Protein AF-A0AA96ZKF8-F1 (afdb_monomer_lite)

Secondary structure (DSSP, 8-state):
-HHHHHHHHHHTT-HHHHHHHHHHTTTT--IIIIIHHHHHHHHHTT-HHHHHHHHTTSPPP-TTTHHHHHHHHHHHHHHHHS--SSTT-HHHHHHHHHS-EE----SS-IIIIITT-EEEEE--HHHHHHHHHHHHHHHHHHT---SEEEE-SSHHHHHHHHHHHHHHT--EEE--TT-TTEEEEES-GGGS-HHHHHHTSSPPTT-EEEEEEEESSS--SB--SEEEEEEEEEE-TTSPPEEE-TTS-EEEPPP----HHHHHHHHHHS--PPP-TTSSSPP--HHHHHHHHHHHTTTTT-S--B---S--SS------

Radius of gyration: 20.31 Å; chains: 1; bounding box: 46×45×54 Å

pLDDT: mean 94.67, std 4.55, range [65.69, 98.94]

Sequence (320 aa):
MLLELAVALEDGERHAEAVQLLREHDGITGDWPDRYLLVHNALMAGDLPLAREVFARLAAPDDTWQPAADRIRRTLARAAAVPPAGPADLRGWHHVLTGGLLATLSPFGHDAGMTGRWAYLQGGWDDCRLGLERLRLVLEATGRRPAAVALLPDRGSRALGLAAAELLGLPAAPYRPGTPDALVLAYDLNEVDGELLSALHERAPGEVLYEHATCWTDTPAVSADVCGLLVQRIVAPWEPRMAMGEDGEVTRSPADDRPAEELAREVLAASAEPDPGDGATPPDPDAALADFAARAAATWATGSRDRIRSAGPVRSSRFA

Foldseek 3Di:
DLVVVLVVCVLVLVLVVSLVSLVVCVVPDDQPPRLVSNLVSCQLQVNLVRNVVSLVPHDDDDPVCVVSNVLSVLLNVLCVLQNQPDLLRLQSSLCSNQLAGEQFFALECCVVFASRAAQEEADALLLLLLLLVSVVLLCVLLVQDAQAEAAAPDQQQNLSSVLSCVVVVHHYDHDDQQDASYEGEAQELVPGDPVVLVSQQDDHHSYFYEYAEAQLQAGHQFAGLYYSHYYNYYNYNQCWDWDQDPVRDTDIDHGHPDGSPVSSVSSNVHHSDDDNHPVPGDDDDSVVSSVSSNSSSVSGPDDTRHDDNHSGSNTGDHDD

Structure (mmCIF, N/CA/C/O backbone):
data_AF-A0AA96ZKF8-F1
#
_entry.id   AF-A0AA96ZKF8-F1
#
loop_
_atom_site.group_PDB
_atom_site.id
_atom_site.type_symbol
_atom_site.label_atom_id
_atom_site.label_alt_id
_atom_site.label_comp_id
_atom_site.label_asym_id
_atom_site.label_entity_id
_atom_site.label_seq_id
_atom_site.pdbx_PDB_ins_code
_atom_site.Cartn_x
_atom_site.Cartn_y
_atom_site.Cartn_z
_atom_site.occupancy
_atom_site.B_iso_or_equiv
_atom_site.auth_seq_id
_atom_site.auth_comp_id
_atom_site.auth_asym_id
_atom_site.auth_atom_id
_atom_site.pdbx_PDB_model_num
ATOM 1 N N . MET A 1 1 ? -25.672 17.151 11.955 1.00 81.00 1 MET A N 1
ATOM 2 C CA . MET A 1 1 ? -24.762 18.302 12.125 1.00 81.00 1 MET A CA 1
ATOM 3 C C . MET A 1 1 ? -23.432 17.938 12.791 1.00 81.00 1 MET A C 1
ATOM 5 O O . MET A 1 1 ? -22.420 18.179 12.158 1.00 81.00 1 MET A O 1
ATOM 9 N N . LEU A 1 2 ? -23.377 17.334 13.996 1.00 90.38 2 LEU A N 1
ATOM 10 C CA . LEU A 1 2 ? -22.089 16.928 14.613 1.00 90.38 2 LEU A CA 1
ATOM 11 C C . LEU A 1 2 ? -21.338 15.870 13.784 1.00 90.38 2 LEU A C 1
ATOM 13 O O . LEU A 1 2 ? -20.196 16.092 13.402 1.00 90.38 2 LEU A O 1
ATOM 17 N N . LEU A 1 3 ? -21.994 14.746 13.474 1.00 89.00 3 LEU A N 1
ATOM 18 C CA . LEU A 1 3 ? -21.379 13.663 12.694 1.00 89.00 3 LEU A CA 1
ATOM 19 C C . LEU A 1 3 ? -21.040 14.108 11.267 1.00 89.00 3 LEU A C 1
ATOM 21 O O . LEU A 1 3 ? -19.994 13.756 10.748 1.00 89.00 3 LEU A O 1
ATOM 25 N N . GLU A 1 4 ? -21.885 14.943 10.660 1.00 91.69 4 GLU A N 1
ATOM 26 C CA . GLU A 1 4 ? -21.619 15.538 9.341 1.00 91.69 4 GLU A CA 1
ATOM 27 C C . GLU A 1 4 ? -20.362 16.418 9.360 1.00 91.69 4 GLU A C 1
ATOM 29 O O . GLU A 1 4 ? -19.572 16.369 8.424 1.00 91.69 4 GLU A O 1
ATOM 34 N N . LEU A 1 5 ? -20.142 17.190 10.432 1.00 94.00 5 LEU A N 1
ATOM 35 C CA . LEU A 1 5 ? -18.918 17.972 10.596 1.00 94.00 5 LEU A CA 1
ATOM 36 C C . LEU A 1 5 ? -17.696 17.072 10.826 1.00 94.00 5 LEU A C 1
ATOM 38 O O . LEU A 1 5 ? -16.642 17.343 10.259 1.00 94.00 5 LEU A O 1
ATOM 42 N N . ALA A 1 6 ? -17.826 16.005 11.620 1.00 93.50 6 ALA A N 1
ATOM 43 C CA . ALA A 1 6 ? -16.750 15.032 11.810 1.00 93.50 6 ALA A CA 1
ATOM 44 C C . ALA A 1 6 ? -16.349 14.371 10.479 1.00 93.50 6 ALA A C 1
ATOM 46 O O . ALA A 1 6 ? -15.167 14.346 10.151 1.00 93.50 6 ALA A O 1
ATOM 47 N N . VAL A 1 7 ? -17.326 13.955 9.668 1.00 92.38 7 VAL A N 1
ATOM 48 C CA . VAL A 1 7 ? -17.095 13.405 8.322 1.00 92.38 7 VAL A CA 1
ATOM 49 C C . VAL A 1 7 ? -16.464 14.445 7.390 1.00 92.38 7 VAL A C 1
ATOM 51 O O . VAL A 1 7 ? -15.510 14.140 6.688 1.00 92.38 7 VAL A O 1
ATOM 54 N N . ALA A 1 8 ? -16.902 15.707 7.428 1.00 94.56 8 ALA A N 1
ATOM 55 C CA . ALA A 1 8 ? -16.269 16.762 6.631 1.00 94.56 8 ALA A CA 1
ATOM 56 C C . ALA A 1 8 ? -14.802 17.023 7.039 1.00 94.56 8 ALA A C 1
ATOM 58 O O . ALA A 1 8 ? -13.974 17.389 6.203 1.00 94.56 8 ALA A O 1
ATOM 59 N N . LEU A 1 9 ? -14.464 16.848 8.322 1.00 95.19 9 LEU A N 1
ATOM 60 C CA . LEU A 1 9 ? -13.078 16.896 8.794 1.00 95.19 9 LEU A CA 1
ATOM 61 C C . LEU A 1 9 ? -12.286 15.664 8.330 1.00 95.19 9 LEU A C 1
ATOM 63 O O . LEU A 1 9 ? -11.126 15.823 7.951 1.00 95.19 9 LEU A O 1
ATOM 67 N N . GLU A 1 10 ? -12.894 14.474 8.318 1.00 92.94 10 GLU A N 1
ATOM 68 C CA . GLU A 1 10 ? -12.304 13.244 7.764 1.00 92.94 10 GLU A CA 1
ATOM 69 C C . GLU A 1 10 ? -11.959 13.392 6.281 1.00 92.94 10 GLU A C 1
ATOM 71 O O . GLU A 1 10 ? -10.821 13.120 5.905 1.00 92.94 10 GLU A O 1
ATOM 76 N N . ASP A 1 11 ? -12.883 13.910 5.466 1.00 90.81 11 ASP A N 1
ATOM 77 C CA . ASP A 1 11 ? -12.669 14.159 4.032 1.00 90.81 11 ASP A CA 1
ATOM 78 C C . ASP A 1 11 ? -11.507 15.140 3.778 1.00 90.81 11 ASP A C 1
ATOM 80 O O . ASP A 1 11 ? -10.831 15.097 2.748 1.00 90.81 11 ASP A O 1
ATOM 84 N N . GLY A 1 12 ? -11.248 16.034 4.738 1.00 90.69 12 GLY A N 1
ATOM 85 C CA . GLY A 1 12 ? -10.107 16.950 4.738 1.00 90.69 12 GLY A CA 1
ATOM 86 C C . GLY A 1 12 ? -8.830 16.395 5.381 1.00 90.69 12 GLY A C 1
ATOM 87 O O . GLY A 1 12 ? -7.882 17.160 5.555 1.00 90.69 12 GLY A O 1
ATOM 88 N N . GLU A 1 13 ? -8.802 15.122 5.790 1.00 91.81 13 GLU A N 1
ATOM 89 C CA . GLU A 1 13 ? -7.736 14.477 6.579 1.00 91.81 13 GLU A CA 1
ATOM 90 C C . GLU A 1 13 ? -7.394 15.210 7.899 1.00 91.81 13 GLU A C 1
ATOM 92 O O . GLU A 1 13 ? -6.287 15.124 8.451 1.00 91.81 13 GLU A O 1
ATOM 97 N N . ARG A 1 14 ? -8.356 15.948 8.463 1.00 94.50 14 ARG A N 1
ATOM 98 C CA . ARG A 1 14 ? -8.242 16.699 9.728 1.00 94.50 14 ARG A CA 1
ATOM 99 C C . ARG A 1 14 ? -8.637 15.832 10.926 1.00 94.50 14 ARG A C 1
ATOM 101 O O . ARG A 1 14 ? -9.341 16.268 11.833 1.00 94.50 14 ARG A O 1
ATOM 108 N N . HIS A 1 15 ? -8.134 14.598 10.957 1.00 95.62 15 HIS A N 1
ATOM 109 C CA . HIS A 1 15 ? -8.521 13.577 11.936 1.00 95.62 15 HIS A CA 1
ATOM 110 C C . HIS A 1 15 ? -8.293 13.991 13.398 1.00 95.62 15 HIS A C 1
ATOM 112 O O . HIS A 1 15 ? -9.116 13.690 14.255 1.00 95.62 15 HIS A O 1
ATOM 118 N N . ALA A 1 16 ? -7.224 14.736 13.699 1.00 95.69 16 ALA A N 1
ATOM 119 C CA . ALA A 1 16 ? -6.980 15.238 15.056 1.00 95.69 16 ALA A CA 1
ATOM 120 C C . ALA A 1 16 ? -8.073 16.217 15.530 1.00 95.69 16 ALA A C 1
ATOM 122 O O . ALA A 1 16 ? -8.463 16.198 16.695 1.00 95.69 16 ALA A O 1
ATOM 123 N N . GLU A 1 17 ? -8.602 17.037 14.623 1.00 97.12 17 GLU A N 1
ATOM 124 C CA . GLU A 1 17 ? -9.685 17.978 14.923 1.00 97.12 17 GLU A CA 1
ATOM 125 C C . GLU A 1 17 ? -11.026 17.249 15.039 1.00 97.12 17 GLU A C 1
ATOM 127 O O . GLU A 1 17 ? -11.821 17.565 15.920 1.00 97.12 17 GLU A O 1
ATOM 132 N N . ALA A 1 18 ? -11.247 16.211 14.224 1.00 96.56 18 ALA A N 1
ATOM 133 C CA . ALA A 1 18 ? -12.399 15.325 14.373 1.00 96.56 18 ALA A CA 1
ATOM 134 C C . ALA A 1 18 ? -12.383 14.603 15.734 1.00 96.56 18 ALA A C 1
ATOM 136 O O . ALA A 1 18 ? -13.411 14.539 16.407 1.00 96.56 18 ALA A O 1
ATOM 137 N N . VAL A 1 19 ? -11.216 14.127 16.194 1.00 97.06 19 VAL A N 1
ATOM 138 C CA . VAL A 1 19 ? -11.053 13.560 17.545 1.00 97.06 19 VAL A CA 1
ATOM 139 C C . VAL A 1 19 ? -11.432 14.578 18.619 1.00 97.06 19 VAL A C 1
ATOM 141 O O . VAL A 1 19 ? -12.183 14.235 19.531 1.00 97.06 19 VAL A O 1
ATOM 144 N N . GLN A 1 20 ? -10.931 15.815 18.533 1.00 96.88 20 GLN A N 1
ATOM 145 C CA . GLN A 1 20 ? -11.258 16.869 19.501 1.00 96.88 20 GLN A CA 1
ATOM 146 C C . GLN A 1 20 ? -12.767 17.131 19.543 1.00 96.88 20 GLN A C 1
ATOM 148 O O . GLN A 1 20 ? -13.374 17.026 20.609 1.00 96.88 20 GLN A O 1
ATOM 153 N N . LEU A 1 21 ? -13.378 17.346 18.376 1.00 96.38 21 LEU A N 1
ATOM 154 C CA . LEU A 1 21 ? -14.812 17.578 18.222 1.00 96.38 21 LEU A CA 1
ATOM 155 C C . LEU A 1 21 ? -15.657 16.449 18.832 1.00 96.38 21 LEU A C 1
ATOM 157 O O . LEU A 1 21 ? -16.594 16.710 19.586 1.00 96.38 21 LEU A O 1
ATOM 161 N N . LEU A 1 22 ? -15.332 15.191 18.520 1.00 95.31 22 LEU A N 1
ATOM 162 C CA . LEU A 1 22 ? -16.084 14.027 18.996 1.00 95.31 22 LEU A CA 1
ATOM 163 C C . LEU A 1 22 ? -15.916 13.814 20.506 1.00 95.31 22 LEU A C 1
ATOM 165 O O . LEU A 1 22 ? -16.877 13.447 21.178 1.00 95.31 22 LEU A O 1
ATOM 169 N N . ARG A 1 23 ? -14.729 14.088 21.063 1.00 94.88 23 ARG A N 1
ATOM 170 C CA . ARG A 1 23 ? -14.483 13.992 22.512 1.00 94.88 23 ARG A CA 1
ATOM 171 C C . ARG A 1 23 ? -15.222 15.060 23.308 1.00 94.88 23 ARG A C 1
ATOM 173 O O . ARG A 1 23 ? -15.743 14.752 24.375 1.00 94.88 23 ARG A O 1
ATOM 180 N N . GLU A 1 24 ? -15.282 16.289 22.802 1.00 94.62 24 GLU A N 1
ATOM 181 C CA . GLU A 1 24 ? -16.035 17.382 23.437 1.00 94.62 24 GLU A CA 1
ATOM 182 C C . GLU A 1 24 ? -17.528 17.055 23.581 1.00 94.62 24 GLU A C 1
ATOM 184 O O . GLU A 1 24 ? -18.187 17.544 24.497 1.00 94.62 24 GLU A O 1
ATOM 189 N N . HIS A 1 25 ? -18.045 16.183 22.714 1.00 93.19 25 HIS A N 1
ATOM 190 C CA . HIS A 1 25 ? -19.454 15.818 22.647 1.00 93.19 25 HIS A CA 1
ATOM 191 C C . HIS A 1 25 ? -19.730 14.362 23.073 1.00 93.19 25 HIS A C 1
ATOM 193 O O . HIS A 1 25 ? -20.827 13.864 22.828 1.00 93.19 25 HIS A O 1
ATOM 199 N N . ASP A 1 26 ? -18.802 13.683 23.765 1.00 87.44 26 ASP A N 1
ATOM 200 C CA . ASP A 1 26 ? -18.950 12.259 24.147 1.00 87.44 26 ASP A CA 1
ATOM 201 C C . ASP A 1 26 ? -20.174 11.975 25.047 1.00 87.44 26 ASP A C 1
ATOM 203 O O . ASP A 1 26 ? -20.676 10.855 25.119 1.00 87.44 26 ASP A O 1
ATOM 207 N N . GLY A 1 27 ? -20.698 13.002 25.727 1.00 85.81 27 GLY A N 1
ATOM 208 C CA . GLY A 1 27 ? -21.909 12.894 26.547 1.00 85.81 27 GLY A CA 1
ATOM 209 C C . GLY A 1 27 ? -23.215 12.763 25.754 1.00 85.81 27 GLY A C 1
ATOM 210 O O . GLY A 1 27 ? -24.243 12.437 26.346 1.00 85.81 27 GLY A O 1
ATOM 211 N N . ILE A 1 28 ? -23.193 13.035 24.444 1.00 86.50 28 ILE A N 1
ATOM 212 C CA . ILE A 1 28 ? -24.371 12.979 23.563 1.00 86.50 28 ILE A CA 1
ATOM 213 C C . ILE A 1 28 ? -24.196 12.020 22.377 1.00 86.50 28 ILE A C 1
ATOM 215 O O . ILE A 1 28 ? -25.122 11.889 21.578 1.00 86.50 28 ILE A O 1
ATOM 219 N N . THR A 1 29 ? -23.040 11.365 22.249 1.00 87.75 29 THR A N 1
ATOM 220 C CA . THR A 1 29 ? -22.767 10.386 21.192 1.00 87.75 29 THR A CA 1
ATOM 221 C C . THR A 1 29 ? -23.271 8.997 21.575 1.00 87.75 29 THR A C 1
ATOM 223 O O . THR A 1 29 ? -23.142 8.540 22.715 1.00 87.75 29 THR A O 1
ATOM 226 N N . GLY A 1 30 ? -23.869 8.318 20.596 1.00 86.50 30 GLY A N 1
ATOM 227 C CA . GLY A 1 30 ? -24.222 6.907 20.695 1.00 86.50 30 GLY A CA 1
ATOM 228 C C . GLY A 1 30 ? -23.004 5.990 20.565 1.00 86.50 30 GLY A C 1
ATOM 229 O O . GLY A 1 30 ? -21.868 6.427 20.396 1.00 86.50 30 GLY A O 1
ATOM 230 N N . ASP A 1 31 ? -23.242 4.686 20.633 1.00 87.31 31 ASP A N 1
ATOM 231 C CA . ASP A 1 31 ? -22.176 3.696 20.505 1.00 87.31 31 ASP A CA 1
ATOM 232 C C . ASP A 1 31 ? -21.741 3.521 19.037 1.00 87.31 31 ASP A C 1
ATOM 234 O O . ASP A 1 31 ? -20.696 4.019 18.611 1.00 87.31 31 ASP A O 1
ATOM 238 N N . TRP A 1 32 ? -22.609 2.916 18.227 1.00 91.25 32 TRP A N 1
ATOM 239 C CA . TRP A 1 32 ? -22.470 2.812 16.776 1.00 91.25 32 TRP A CA 1
ATOM 240 C C . TRP A 1 32 ? -23.462 3.773 16.101 1.00 91.25 32 TRP A C 1
ATOM 242 O O . TRP A 1 32 ? -24.644 3.730 16.454 1.00 91.25 32 TRP A O 1
ATOM 252 N N . PRO A 1 33 ? -23.054 4.624 15.138 1.00 88.88 33 PRO A N 1
ATOM 253 C CA . PRO A 1 33 ? -21.704 4.820 14.585 1.00 88.88 33 PRO A CA 1
ATOM 254 C C . PRO A 1 33 ? -20.800 5.804 15.347 1.00 88.88 33 PRO A C 1
ATOM 256 O O . PRO A 1 33 ? -19.618 5.910 15.026 1.00 88.88 33 PRO A O 1
ATOM 259 N N . ASP A 1 34 ? -21.329 6.578 16.291 1.00 91.44 34 ASP A N 1
ATOM 260 C CA . ASP A 1 34 ? -20.678 7.821 16.724 1.00 91.44 34 ASP A CA 1
ATOM 261 C C . ASP A 1 34 ? -19.326 7.594 17.418 1.00 91.44 34 ASP A C 1
ATOM 263 O O . ASP A 1 34 ? -18.312 8.176 17.023 1.00 91.44 34 ASP A O 1
ATOM 267 N N . ARG A 1 35 ? -19.265 6.721 18.433 1.00 92.75 35 ARG A N 1
ATOM 268 C CA . ARG A 1 35 ? -17.993 6.398 19.102 1.00 92.75 35 ARG A CA 1
ATOM 269 C C . ARG A 1 35 ? -17.076 5.568 18.218 1.00 92.75 35 ARG A C 1
ATOM 271 O O . ARG A 1 35 ? -15.857 5.661 18.359 1.00 92.75 35 ARG A O 1
ATOM 278 N N . TYR A 1 36 ? -17.626 4.823 17.264 1.00 94.31 36 TYR A N 1
ATOM 279 C CA . TYR A 1 36 ? -16.823 4.204 16.217 1.00 94.31 36 TYR A CA 1
ATOM 280 C C . TYR A 1 36 ? -16.064 5.248 15.373 1.00 94.31 36 TYR A C 1
ATOM 282 O O . TYR A 1 36 ? -14.874 5.053 15.113 1.00 94.31 36 TYR A O 1
ATOM 290 N N . LEU A 1 37 ? -16.683 6.381 15.012 1.00 94.62 37 LEU A N 1
ATOM 291 C CA . LEU A 1 37 ? -15.986 7.469 14.308 1.00 94.62 37 LEU A CA 1
ATOM 292 C C . LEU A 1 37 ? -14.840 8.047 15.144 1.00 94.62 37 LEU A C 1
ATOM 294 O O . LEU A 1 37 ? -13.777 8.355 14.601 1.00 94.62 37 LEU A O 1
ATOM 298 N N . LEU A 1 38 ? -15.002 8.135 16.469 1.00 96.56 38 LEU A N 1
ATOM 299 C CA . LEU A 1 38 ? -13.914 8.553 17.357 1.00 96.56 38 LEU A CA 1
ATOM 300 C C . LEU A 1 38 ? -12.745 7.560 17.306 1.00 96.56 38 LEU A C 1
ATOM 302 O O . LEU A 1 38 ? -11.594 7.979 17.195 1.00 96.56 38 LEU A O 1
ATOM 306 N N . VAL A 1 39 ? -13.024 6.254 17.329 1.00 97.12 39 VAL A N 1
ATOM 307 C CA . VAL A 1 39 ? -11.988 5.219 17.181 1.00 97.12 39 VAL A CA 1
ATOM 308 C C . VAL A 1 39 ? -11.278 5.344 15.833 1.00 97.12 39 VAL A C 1
ATOM 310 O O . VAL A 1 39 ? -10.048 5.315 15.782 1.00 97.12 39 VAL A O 1
ATOM 313 N N . HIS A 1 40 ? -12.035 5.496 14.743 1.00 95.69 40 HIS A N 1
ATOM 314 C CA . HIS A 1 40 ? -11.483 5.632 13.398 1.00 95.69 40 HIS A CA 1
ATOM 315 C C . HIS A 1 40 ? -10.551 6.846 13.287 1.00 95.69 40 HIS A C 1
ATOM 317 O O . HIS A 1 40 ? -9.396 6.699 12.884 1.00 95.69 40 HIS A O 1
ATOM 323 N N . ASN A 1 41 ? -11.009 8.025 13.712 1.00 97.06 41 ASN A N 1
ATOM 324 C CA . ASN A 1 41 ? -10.201 9.241 13.662 1.00 97.06 41 ASN A CA 1
ATOM 325 C C . ASN A 1 41 ? -8.999 9.189 14.603 1.00 97.06 41 ASN A C 1
ATOM 327 O O . ASN A 1 41 ? -7.939 9.690 14.242 1.00 97.06 41 ASN A O 1
ATOM 331 N N . ALA A 1 42 ? -9.114 8.548 15.770 1.00 97.31 42 ALA A N 1
ATOM 332 C CA . ALA A 1 42 ? -7.974 8.341 16.656 1.00 97.31 42 ALA A CA 1
ATOM 333 C C . ALA A 1 42 ? -6.881 7.506 15.969 1.00 97.31 42 ALA A C 1
ATOM 335 O O . ALA A 1 42 ? -5.714 7.888 16.008 1.00 97.31 42 ALA A O 1
ATOM 336 N N . LEU A 1 43 ? -7.244 6.433 15.253 1.00 96.88 43 LEU A N 1
ATOM 337 C CA . LEU A 1 43 ? -6.283 5.658 14.456 1.00 96.88 43 LEU A CA 1
ATOM 338 C C . LEU A 1 43 ? -5.636 6.496 13.350 1.00 96.88 43 LEU A C 1
ATOM 340 O O . LEU A 1 43 ? -4.415 6.474 13.211 1.00 96.88 43 LEU A O 1
ATOM 344 N N . MET A 1 44 ? -6.435 7.246 12.587 1.00 96.19 44 MET A N 1
ATOM 345 C CA . MET A 1 44 ? -5.928 8.072 11.484 1.00 96.19 44 MET A CA 1
ATOM 346 C C . MET A 1 44 ? -5.124 9.289 11.964 1.00 96.19 44 MET A C 1
ATOM 348 O O . MET A 1 44 ? -4.293 9.802 11.224 1.00 96.19 44 MET A O 1
ATOM 352 N N . ALA A 1 45 ? -5.320 9.731 13.208 1.00 96.12 45 ALA A N 1
ATOM 353 C CA . ALA A 1 45 ? -4.505 10.748 13.871 1.00 96.12 45 ALA A CA 1
ATOM 354 C C . ALA A 1 45 ? -3.269 10.170 14.587 1.00 96.12 45 ALA A C 1
ATOM 356 O O . ALA A 1 45 ? -2.439 10.928 15.085 1.00 96.12 45 ALA A O 1
ATOM 357 N N . GLY A 1 46 ? -3.135 8.843 14.642 1.00 96.88 46 GLY A N 1
ATOM 358 C CA . GLY A 1 46 ? -1.997 8.156 15.245 1.00 96.88 46 GLY A CA 1
ATOM 359 C C . GLY A 1 46 ? -2.119 7.893 16.752 1.00 96.88 46 GLY A C 1
ATOM 360 O O . GLY A 1 46 ? -1.172 7.405 17.371 1.00 96.88 46 GLY A O 1
ATOM 361 N N . ASP A 1 47 ? -3.276 8.170 17.355 1.00 97.31 47 ASP A N 1
ATOM 362 C CA . ASP A 1 47 ? -3.562 7.976 18.779 1.00 97.31 47 ASP A CA 1
ATOM 363 C C . ASP A 1 47 ? -4.059 6.543 19.056 1.00 97.31 47 ASP A C 1
ATOM 365 O O . ASP A 1 47 ? -5.241 6.274 19.294 1.00 97.31 47 ASP A O 1
ATOM 369 N N . LEU A 1 48 ? -3.125 5.583 18.994 1.00 97.50 48 LEU A N 1
ATOM 370 C CA . LEU A 1 48 ? -3.393 4.171 19.303 1.00 97.50 48 LEU A CA 1
ATOM 371 C C . LEU A 1 48 ? -3.946 3.947 20.723 1.00 97.50 48 LEU A C 1
ATOM 373 O O . LEU A 1 48 ? -4.841 3.105 20.861 1.00 97.50 48 LEU A O 1
ATOM 377 N N . PRO A 1 49 ? -3.445 4.627 21.780 1.00 97.62 49 PRO A N 1
ATOM 378 C CA . PRO A 1 49 ? -4.012 4.497 23.119 1.00 97.62 49 PRO A CA 1
ATOM 379 C C . PRO A 1 49 ? -5.499 4.855 23.165 1.00 97.62 49 PRO A C 1
ATOM 381 O O . PRO A 1 49 ? -6.292 4.033 23.629 1.00 97.62 49 PRO A O 1
ATOM 384 N N . LEU A 1 50 ? -5.886 6.017 22.627 1.00 97.81 50 LEU A N 1
ATOM 385 C CA . LEU A 1 50 ? -7.282 6.450 22.609 1.00 97.81 50 LEU A CA 1
ATOM 386 C C . LEU A 1 50 ? -8.155 5.511 21.775 1.00 97.81 50 LEU A C 1
ATOM 388 O O . LEU A 1 50 ? -9.220 5.097 22.232 1.00 97.81 50 LEU A O 1
ATOM 392 N N . ALA A 1 51 ? -7.696 5.130 20.579 1.00 97.88 51 ALA A N 1
ATOM 393 C CA . ALA A 1 51 ? -8.431 4.210 19.716 1.00 97.88 51 ALA A CA 1
ATOM 394 C C . ALA A 1 51 ? -8.732 2.883 20.430 1.00 97.88 51 ALA A C 1
ATOM 396 O O . ALA A 1 51 ? -9.863 2.398 20.397 1.00 97.88 51 ALA A O 1
ATOM 397 N N . ARG A 1 52 ? -7.737 2.313 21.122 1.00 98.06 52 ARG A N 1
ATOM 398 C CA . ARG A 1 52 ? -7.896 1.071 21.891 1.00 98.06 52 ARG A CA 1
ATOM 399 C C . ARG A 1 52 ? -8.862 1.242 23.059 1.00 98.06 52 ARG A C 1
ATOM 401 O O . ARG A 1 52 ? -9.702 0.373 23.278 1.00 98.06 52 ARG A O 1
ATOM 408 N N . GLU A 1 53 ? -8.726 2.333 23.806 1.00 97.50 53 GLU A N 1
ATOM 409 C CA . GLU A 1 53 ? -9.556 2.631 24.971 1.00 97.50 53 GLU A CA 1
ATOM 410 C C . GLU A 1 53 ? -11.037 2.755 24.591 1.00 97.50 53 GLU A C 1
ATOM 412 O O . GLU A 1 53 ? -11.893 2.129 25.216 1.00 97.50 53 GLU A O 1
ATOM 417 N N . VAL A 1 54 ? -11.340 3.533 23.548 1.00 96.88 54 VAL A N 1
ATOM 418 C CA . VAL A 1 54 ? -12.716 3.745 23.087 1.00 96.88 54 VAL A CA 1
ATOM 419 C C . VAL A 1 54 ? -13.275 2.464 22.469 1.00 96.88 54 VAL A C 1
ATOM 421 O O . VAL A 1 54 ? -14.387 2.074 22.818 1.00 96.88 54 VAL A O 1
ATOM 424 N N . PHE A 1 55 ? -12.500 1.754 21.639 1.00 97.44 55 PHE A N 1
ATOM 425 C CA . PHE A 1 55 ? -12.951 0.505 21.014 1.00 97.44 55 PHE A CA 1
ATOM 426 C C . PHE A 1 55 ? -13.302 -0.576 22.042 1.00 97.44 55 PHE A C 1
ATOM 428 O O . PHE A 1 55 ? -14.293 -1.279 21.878 1.00 97.44 55 PHE A O 1
ATOM 435 N N . ALA A 1 56 ? -12.533 -0.687 23.130 1.00 96.81 56 ALA A N 1
ATOM 436 C CA . ALA A 1 56 ? -12.797 -1.650 24.199 1.00 96.81 56 ALA A CA 1
ATOM 437 C C . ALA A 1 56 ? -14.091 -1.368 24.987 1.00 96.81 56 ALA A C 1
ATOM 439 O O . ALA A 1 56 ? -14.573 -2.253 25.692 1.00 96.81 56 ALA A O 1
ATOM 440 N N . ARG A 1 57 ? -14.636 -0.148 24.893 1.00 95.38 57 ARG A N 1
ATOM 441 C CA . ARG A 1 57 ? -15.899 0.251 25.532 1.00 95.38 57 ARG A CA 1
ATOM 442 C C . ARG A 1 57 ? -17.112 0.163 24.612 1.00 95.38 57 ARG A C 1
ATOM 444 O O . ARG A 1 57 ? -18.221 0.317 25.122 1.00 95.38 57 ARG A O 1
ATOM 451 N N . LEU A 1 58 ? -16.915 -0.054 23.310 1.00 95.50 58 LEU A N 1
ATOM 452 C CA . LEU A 1 58 ? -18.034 -0.238 22.392 1.00 95.50 58 LEU A CA 1
ATOM 453 C C . LEU A 1 58 ? -18.798 -1.515 22.757 1.00 95.50 58 LEU A C 1
ATOM 455 O O . LEU A 1 58 ? -18.197 -2.535 23.112 1.00 95.50 58 LEU A O 1
ATOM 459 N N . ALA A 1 59 ? -20.122 -1.473 22.659 1.00 95.31 59 ALA A N 1
ATOM 460 C CA . ALA A 1 59 ? -20.942 -2.670 22.718 1.00 95.31 59 ALA A CA 1
ATOM 461 C C . ALA A 1 59 ? -20.655 -3.567 21.504 1.00 95.31 59 ALA A C 1
ATOM 463 O O . ALA A 1 59 ? -20.086 -3.140 20.493 1.00 95.31 59 ALA A O 1
ATOM 464 N N . ALA A 1 60 ? -21.058 -4.836 21.608 1.00 94.62 60 ALA A N 1
ATOM 465 C CA . ALA A 1 60 ? -20.932 -5.772 20.500 1.00 94.62 60 ALA A CA 1
ATOM 466 C C . ALA A 1 60 ? -21.655 -5.215 19.254 1.00 94.62 60 ALA A C 1
ATOM 468 O O . ALA A 1 60 ? -22.813 -4.804 19.379 1.00 94.62 60 ALA A O 1
ATOM 469 N N . PRO A 1 61 ? -20.990 -5.174 18.085 1.00 95.44 61 PRO A N 1
ATOM 470 C CA . PRO A 1 61 ? -21.615 -4.696 16.860 1.00 95.44 61 PRO A CA 1
ATOM 471 C C . PRO A 1 61 ? -22.719 -5.660 16.410 1.00 95.44 61 PRO A C 1
ATOM 473 O O . PRO A 1 61 ? -22.646 -6.865 16.658 1.00 95.44 61 PRO A O 1
ATOM 476 N N . ASP A 1 62 ? -23.725 -5.123 15.727 1.00 94.44 62 ASP A N 1
ATOM 477 C CA . ASP A 1 62 ? -24.651 -5.925 14.928 1.00 94.44 62 ASP A CA 1
ATOM 478 C C . ASP A 1 62 ? -24.033 -6.273 13.560 1.00 94.44 62 ASP A C 1
ATOM 480 O O . ASP A 1 62 ? -22.917 -5.854 13.236 1.00 94.44 62 ASP A O 1
ATOM 484 N N . ASP A 1 63 ? -24.775 -7.004 12.726 1.00 94.69 63 ASP A N 1
ATOM 485 C CA . ASP A 1 63 ? -24.326 -7.406 11.385 1.00 94.69 63 ASP A CA 1
ATOM 486 C C . ASP A 1 63 ? -23.950 -6.210 10.489 1.00 94.69 63 ASP A C 1
ATOM 488 O O . ASP A 1 63 ? -23.099 -6.340 9.607 1.00 94.69 63 ASP A O 1
ATOM 492 N N . THR A 1 64 ? -24.541 -5.031 10.723 1.00 95.00 64 THR A N 1
ATOM 493 C CA . THR A 1 64 ? -24.251 -3.807 9.959 1.00 95.00 64 THR A CA 1
ATOM 494 C C . THR A 1 64 ? -22.856 -3.278 10.287 1.00 95.00 64 THR A C 1
ATOM 496 O O . THR A 1 64 ? -22.117 -2.861 9.392 1.00 95.00 64 THR A O 1
ATOM 499 N N . TRP A 1 65 ? -22.478 -3.299 11.568 1.00 94.31 65 TRP A N 1
ATOM 500 C CA . TRP A 1 65 ? -21.220 -2.730 12.063 1.00 94.31 65 TRP A CA 1
ATOM 501 C C . TRP A 1 65 ? -20.098 -3.751 12.256 1.00 94.31 65 TRP A C 1
ATOM 503 O O . TRP A 1 65 ? -18.940 -3.363 12.446 1.00 94.31 65 TRP A O 1
ATOM 513 N N . GLN A 1 66 ? -20.399 -5.046 12.147 1.00 94.75 66 GLN A N 1
ATOM 514 C CA . GLN A 1 66 ? -19.429 -6.130 12.276 1.00 94.75 66 GLN A CA 1
ATOM 515 C C . GLN A 1 66 ? -18.197 -5.943 11.363 1.00 94.75 66 GLN A C 1
ATOM 517 O O . GLN A 1 66 ? -17.078 -6.002 11.885 1.00 94.75 66 GLN A O 1
ATOM 522 N N . PRO A 1 67 ? -18.325 -5.601 10.059 1.00 92.19 67 PRO A N 1
ATOM 523 C CA . PRO A 1 67 ? -17.153 -5.406 9.198 1.00 92.19 67 PRO A CA 1
ATOM 524 C C . PRO A 1 67 ? -16.259 -4.243 9.654 1.00 92.19 67 PRO A C 1
ATOM 526 O O . PRO A 1 67 ? -15.029 -4.323 9.609 1.00 92.19 67 PRO A O 1
ATOM 529 N N . ALA A 1 68 ? -16.871 -3.157 10.135 1.00 92.75 68 ALA A N 1
ATOM 530 C CA . ALA A 1 68 ? -16.154 -1.992 10.639 1.00 92.75 68 ALA A CA 1
ATOM 531 C C . ALA A 1 68 ? -15.391 -2.322 11.932 1.00 92.75 68 ALA A C 1
ATOM 533 O O . ALA A 1 68 ? -14.221 -1.954 12.067 1.00 92.75 68 ALA A O 1
ATOM 534 N N . ALA A 1 69 ? -16.019 -3.061 12.850 1.00 94.94 69 ALA A N 1
ATOM 535 C CA . ALA A 1 69 ? -15.388 -3.541 14.075 1.00 94.94 69 ALA A CA 1
ATOM 536 C C . ALA A 1 69 ? -14.219 -4.497 13.789 1.00 94.94 69 ALA A C 1
ATOM 538 O O . ALA A 1 69 ? -13.158 -4.389 14.409 1.00 94.94 69 ALA A O 1
ATOM 539 N N . ASP A 1 70 ? -14.385 -5.406 12.827 1.00 93.94 70 ASP A N 1
ATOM 540 C CA . ASP A 1 70 ? -13.349 -6.360 12.429 1.00 93.94 70 ASP A CA 1
ATOM 541 C C . ASP A 1 70 ? -12.129 -5.661 11.829 1.00 93.94 70 ASP A C 1
ATOM 543 O O . ASP A 1 70 ? -10.994 -6.006 12.176 1.00 93.94 70 ASP A O 1
ATOM 547 N N . ARG A 1 71 ? -12.346 -4.623 11.010 1.00 93.25 71 ARG A N 1
ATOM 548 C CA . ARG A 1 71 ? -11.265 -3.782 10.483 1.00 93.25 71 ARG A CA 1
ATOM 549 C C . ARG A 1 71 ? -10.467 -3.121 11.607 1.00 93.25 71 ARG A C 1
ATOM 551 O O . ARG A 1 71 ? -9.244 -3.233 11.625 1.00 93.25 71 ARG A O 1
ATOM 558 N N . ILE A 1 72 ? -11.137 -2.495 12.578 1.00 95.44 72 ILE A N 1
ATOM 559 C CA . ILE A 1 72 ? -10.463 -1.876 13.734 1.00 95.44 72 ILE A CA 1
ATOM 560 C C . ILE A 1 72 ? -9.688 -2.914 14.543 1.00 95.44 72 ILE A C 1
ATOM 562 O O . ILE A 1 72 ? -8.538 -2.671 14.913 1.00 95.44 72 ILE A O 1
ATOM 566 N N . ARG A 1 73 ? -10.281 -4.087 14.791 1.00 95.69 73 ARG A N 1
ATOM 567 C CA . ARG A 1 73 ? -9.625 -5.162 15.540 1.00 95.69 73 ARG A CA 1
ATOM 568 C C . ARG A 1 73 ? -8.342 -5.618 14.847 1.00 95.69 73 ARG A C 1
ATOM 570 O O . ARG A 1 73 ? -7.324 -5.763 15.521 1.00 95.69 73 ARG A O 1
ATOM 577 N N . ARG A 1 74 ? -8.362 -5.784 13.519 1.00 94.88 74 ARG A N 1
ATOM 578 C CA . ARG A 1 74 ? -7.163 -6.105 12.725 1.00 94.88 74 ARG A CA 1
ATOM 579 C C . ARG A 1 74 ? -6.115 -4.994 12.807 1.00 94.88 74 ARG A C 1
ATOM 581 O O . ARG A 1 74 ? -4.957 -5.290 13.089 1.00 94.88 74 ARG A O 1
ATOM 588 N N . THR A 1 75 ? -6.509 -3.732 12.639 1.00 96.00 75 THR A N 1
ATOM 589 C CA . THR A 1 75 ? -5.598 -2.578 12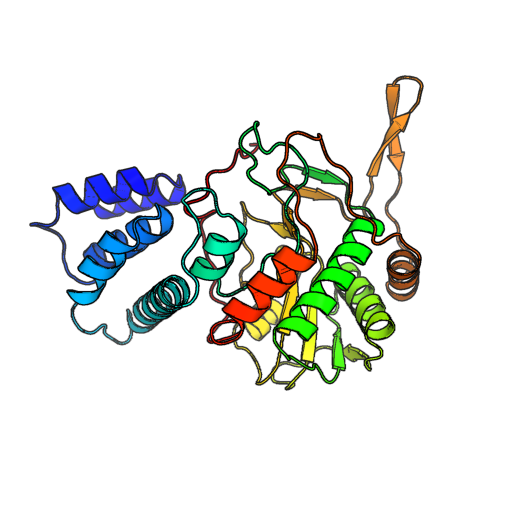.737 1.00 96.00 75 THR A CA 1
ATOM 590 C C . THR A 1 75 ? -4.922 -2.494 14.108 1.00 96.00 75 THR A C 1
ATOM 592 O O . THR A 1 75 ? -3.699 -2.385 14.191 1.00 96.00 75 THR A O 1
ATOM 595 N N . LEU A 1 76 ? -5.688 -2.616 15.197 1.00 97.06 76 LEU A N 1
ATOM 596 C CA . LEU A 1 76 ? -5.148 -2.604 16.560 1.00 97.06 76 LEU A CA 1
ATOM 597 C C . LEU A 1 76 ? -4.257 -3.820 16.848 1.00 97.06 76 LEU A C 1
ATOM 599 O O . LEU A 1 76 ? -3.249 -3.676 17.540 1.00 97.06 76 LEU A O 1
ATOM 603 N N . ALA A 1 77 ? -4.597 -5.000 16.316 1.00 96.31 77 ALA A N 1
ATOM 604 C CA . ALA A 1 77 ? -3.772 -6.200 16.447 1.00 96.31 77 ALA A CA 1
ATOM 605 C C . ALA A 1 77 ? -2.421 -6.040 15.732 1.00 96.31 77 ALA A C 1
ATOM 607 O O . ALA A 1 77 ? -1.384 -6.359 16.312 1.00 96.31 77 ALA A O 1
ATOM 608 N N . ARG A 1 78 ? -2.409 -5.473 14.518 1.00 97.19 78 ARG A N 1
ATOM 609 C CA . ARG A 1 78 ? -1.171 -5.153 13.791 1.00 97.19 78 ARG A CA 1
ATOM 610 C C . ARG A 1 78 ? -0.320 -4.136 14.538 1.00 97.19 78 ARG A C 1
ATOM 612 O O . ARG A 1 78 ? 0.866 -4.375 14.719 1.00 97.19 78 ARG A O 1
ATOM 619 N N . ALA A 1 79 ? -0.928 -3.062 15.043 1.00 97.56 79 ALA A N 1
ATOM 620 C CA . ALA A 1 79 ? -0.226 -2.053 15.836 1.00 97.56 79 ALA A CA 1
ATOM 621 C C . ALA A 1 79 ? 0.354 -2.605 17.148 1.00 97.56 79 ALA A C 1
ATOM 623 O O . ALA A 1 79 ? 1.356 -2.097 17.641 1.00 97.56 79 ALA A O 1
ATOM 624 N N . ALA A 1 80 ? -0.269 -3.629 17.735 1.00 97.06 80 ALA A N 1
ATOM 625 C CA . ALA A 1 80 ? 0.272 -4.308 18.908 1.00 97.06 80 ALA A CA 1
ATOM 626 C C . ALA A 1 80 ? 1.435 -5.252 18.554 1.00 97.06 80 ALA A C 1
ATOM 628 O O . ALA A 1 80 ? 2.393 -5.338 19.317 1.00 97.06 80 ALA A O 1
ATOM 629 N N . ALA A 1 81 ? 1.353 -5.954 17.420 1.00 96.56 81 ALA A N 1
ATOM 630 C CA . ALA A 1 81 ? 2.379 -6.897 16.977 1.00 96.56 81 ALA A CA 1
ATOM 631 C C . ALA A 1 81 ? 3.632 -6.198 16.426 1.00 96.56 81 ALA A C 1
ATOM 633 O O . ALA A 1 81 ? 4.754 -6.591 16.737 1.00 96.56 81 ALA A O 1
ATOM 634 N N . VAL A 1 82 ? 3.434 -5.153 15.622 1.00 97.19 82 VAL A N 1
ATOM 635 C CA . VAL A 1 82 ? 4.490 -4.341 15.013 1.00 97.19 82 VAL A CA 1
ATOM 636 C C . VAL A 1 82 ? 4.130 -2.868 15.223 1.00 97.19 82 VAL A C 1
ATOM 638 O O . VAL A 1 82 ? 3.507 -2.254 14.353 1.00 97.19 82 VAL A O 1
ATOM 641 N N . PRO A 1 83 ? 4.454 -2.297 16.397 1.00 96.50 83 PRO A N 1
ATOM 642 C CA . PRO A 1 83 ? 4.165 -0.897 16.669 1.00 96.50 83 PRO A CA 1
ATOM 643 C C . PRO A 1 83 ? 4.981 0.012 15.738 1.00 96.50 83 PRO A C 1
ATOM 645 O O . PRO A 1 83 ? 6.172 -0.250 15.539 1.00 96.50 83 PRO A O 1
ATOM 648 N N . PRO A 1 84 ? 4.385 1.094 15.200 1.00 96.75 84 PRO A N 1
ATOM 649 C CA . PRO A 1 84 ? 5.140 2.114 14.482 1.00 96.75 84 PRO A CA 1
ATOM 650 C C . PRO A 1 84 ? 6.221 2.718 15.385 1.00 96.75 84 PRO A C 1
ATOM 652 O O . PRO A 1 84 ? 5.974 2.987 16.563 1.00 96.75 84 PRO A O 1
ATOM 655 N N . ALA A 1 85 ? 7.407 2.975 14.834 1.00 94.69 85 ALA A N 1
ATOM 656 C CA . ALA A 1 85 ? 8.531 3.557 15.574 1.00 94.69 85 ALA A CA 1
ATOM 657 C C . ALA A 1 85 ? 8.291 5.025 15.981 1.00 94.69 85 ALA A C 1
ATOM 659 O O . ALA A 1 85 ? 8.992 5.564 16.837 1.00 94.69 85 ALA A O 1
ATOM 660 N N . GLY A 1 86 ? 7.296 5.679 15.377 1.00 92.88 86 GLY A N 1
ATOM 661 C CA . GLY A 1 86 ? 6.897 7.044 15.690 1.00 92.88 86 GLY A CA 1
ATOM 662 C C . GLY A 1 86 ? 5.825 7.576 14.735 1.00 92.88 86 GLY A C 1
ATOM 663 O O . GLY A 1 86 ? 5.380 6.866 13.831 1.00 92.88 86 GLY A O 1
ATOM 664 N N . PRO A 1 87 ? 5.406 8.842 14.895 1.00 90.44 87 PRO A N 1
ATOM 665 C CA . PRO A 1 87 ? 4.376 9.459 14.054 1.00 90.44 87 PRO A CA 1
ATOM 666 C C . PRO A 1 87 ? 4.814 9.683 12.597 1.00 90.44 87 PRO A C 1
ATOM 668 O O . PRO A 1 87 ? 3.961 9.890 11.745 1.00 90.44 87 PRO A O 1
ATOM 671 N N . ALA A 1 88 ? 6.118 9.634 12.305 1.00 91.81 88 ALA A N 1
ATOM 672 C CA . ALA A 1 88 ? 6.671 9.768 10.955 1.00 91.81 88 ALA A CA 1
ATOM 673 C C . ALA A 1 88 ? 7.061 8.420 10.313 1.00 91.81 88 ALA A C 1
ATOM 675 O O . ALA A 1 88 ? 7.595 8.399 9.207 1.00 91.81 88 ALA A O 1
ATOM 676 N N . ASP A 1 89 ? 6.822 7.292 10.995 1.00 95.88 89 ASP A N 1
ATOM 677 C CA . ASP A 1 89 ? 7.157 5.960 10.479 1.00 95.88 89 ASP A CA 1
ATOM 678 C C . ASP A 1 89 ? 6.160 5.526 9.395 1.00 95.88 89 ASP A C 1
ATOM 680 O O . ASP A 1 89 ? 5.162 4.858 9.673 1.00 95.88 89 ASP A O 1
ATOM 684 N N . LEU A 1 90 ? 6.427 5.928 8.150 1.00 97.12 90 LEU A N 1
ATOM 685 C CA . LEU A 1 90 ? 5.565 5.625 7.009 1.00 97.12 90 LEU A CA 1
ATOM 686 C C . LEU A 1 90 ? 5.355 4.121 6.814 1.00 97.12 90 LEU A C 1
ATOM 688 O O . LEU A 1 90 ? 4.221 3.682 6.624 1.00 97.12 90 LEU A O 1
ATOM 692 N N . ARG A 1 91 ? 6.425 3.324 6.886 1.00 97.50 91 ARG A N 1
ATOM 693 C CA . ARG A 1 91 ? 6.353 1.874 6.670 1.00 97.50 91 ARG A CA 1
ATOM 694 C C . ARG A 1 91 ? 5.556 1.187 7.780 1.00 97.50 91 ARG A C 1
ATOM 696 O O . ARG A 1 91 ? 4.696 0.357 7.485 1.00 97.50 91 ARG A O 1
ATOM 703 N N . GLY A 1 92 ? 5.793 1.566 9.037 1.00 97.88 92 GLY A N 1
ATOM 704 C CA . GLY A 1 92 ? 5.040 1.067 10.188 1.00 97.88 92 GLY A CA 1
ATOM 705 C C . GLY A 1 92 ? 3.554 1.401 10.104 1.00 97.88 92 GLY A C 1
ATOM 706 O O . GLY A 1 92 ? 2.710 0.514 10.235 1.00 97.88 92 GLY A O 1
ATOM 707 N N . TRP A 1 93 ? 3.216 2.662 9.827 1.00 97.88 93 TRP A N 1
ATOM 708 C CA . TRP A 1 93 ? 1.821 3.087 9.711 1.00 97.88 93 TRP A CA 1
ATOM 709 C C . TRP A 1 93 ? 1.103 2.489 8.507 1.00 97.88 93 TRP A C 1
ATOM 711 O O . TRP A 1 93 ? -0.062 2.116 8.641 1.00 97.88 93 TRP A O 1
ATOM 721 N N . HIS A 1 94 ? 1.786 2.328 7.372 1.00 97.50 94 HIS A N 1
ATOM 722 C CA . HIS A 1 94 ? 1.233 1.624 6.219 1.00 97.50 94 HIS A CA 1
ATOM 723 C C . HIS A 1 94 ? 0.791 0.205 6.614 1.00 97.50 94 HIS A C 1
ATOM 725 O O . HIS A 1 94 ? -0.386 -0.122 6.473 1.00 97.50 94 HIS A O 1
ATOM 731 N N . HIS A 1 95 ? 1.676 -0.584 7.239 1.00 97.81 95 HIS A N 1
ATOM 732 C CA . HIS A 1 95 ? 1.335 -1.929 7.727 1.00 97.81 95 HIS A CA 1
ATOM 733 C C . HIS A 1 95 ? 0.196 -1.921 8.743 1.00 97.81 95 HIS A C 1
ATOM 735 O O . HIS A 1 95 ? -0.727 -2.728 8.657 1.00 97.81 95 HIS A O 1
ATOM 741 N N . VAL A 1 96 ? 0.210 -0.996 9.704 1.00 97.44 96 VAL A N 1
ATOM 742 C CA . VAL A 1 96 ? -0.867 -0.899 10.696 1.00 97.44 96 VAL A CA 1
ATOM 743 C C . VAL A 1 96 ? -2.220 -0.677 10.023 1.00 97.44 96 VAL A C 1
ATOM 745 O O . VAL A 1 96 ? -3.179 -1.379 10.353 1.00 97.44 96 VAL A O 1
ATOM 748 N N . LEU A 1 97 ? -2.312 0.245 9.066 1.00 95.62 97 LEU A N 1
ATOM 749 C CA . LEU A 1 97 ? -3.581 0.624 8.451 1.00 95.62 97 LEU A CA 1
ATOM 750 C C . LEU A 1 97 ? -4.077 -0.396 7.422 1.00 95.62 97 LEU A C 1
ATOM 752 O O . LEU A 1 97 ? -5.241 -0.788 7.492 1.00 95.62 97 LEU A O 1
ATOM 756 N N . THR A 1 98 ? -3.211 -0.862 6.522 1.00 95.19 98 THR A N 1
ATOM 757 C CA . THR A 1 98 ? -3.604 -1.719 5.389 1.00 95.19 98 THR A CA 1
ATOM 758 C C . THR A 1 98 ? -3.361 -3.204 5.655 1.00 95.19 98 THR A C 1
ATOM 760 O O . THR A 1 98 ? -4.057 -4.058 5.116 1.00 95.19 98 THR A O 1
ATOM 763 N N . GLY A 1 99 ? -2.398 -3.538 6.518 1.00 95.75 99 GLY A N 1
ATOM 764 C CA . GLY A 1 99 ? -1.850 -4.892 6.640 1.00 95.75 99 GLY A CA 1
ATOM 765 C C . GLY A 1 99 ? -0.889 -5.284 5.517 1.00 95.75 99 GLY A C 1
ATOM 766 O O . GLY A 1 99 ? -0.436 -6.430 5.505 1.00 95.75 99 GLY A O 1
ATOM 767 N N . GLY A 1 100 ? -0.595 -4.359 4.600 1.00 97.12 100 GLY A N 1
ATOM 768 C CA . GLY A 1 100 ? 0.377 -4.512 3.526 1.00 97.12 100 GLY A CA 1
ATOM 769 C C . GLY A 1 100 ? 1.772 -4.027 3.919 1.00 97.12 100 GLY A C 1
ATOM 770 O O . GLY A 1 100 ? 1.965 -3.358 4.934 1.00 97.12 100 GLY A O 1
ATOM 771 N N . LEU A 1 101 ? 2.768 -4.370 3.108 1.00 98.62 101 LEU A N 1
ATOM 772 C CA . LEU A 1 101 ? 4.158 -3.957 3.303 1.00 98.62 101 LEU A CA 1
ATOM 773 C C . LEU A 1 101 ? 4.558 -2.923 2.253 1.00 98.62 101 LEU A C 1
ATOM 775 O O . LEU A 1 101 ? 4.406 -3.169 1.061 1.00 98.62 101 LEU A O 1
ATOM 779 N N . LEU A 1 102 ? 5.117 -1.793 2.693 1.00 98.56 102 LEU A N 1
ATOM 780 C CA . LEU A 1 102 ? 5.680 -0.783 1.798 1.00 98.56 102 LEU A CA 1
ATOM 781 C C . LEU A 1 102 ? 7.145 -1.110 1.496 1.00 98.56 102 LEU A C 1
ATOM 783 O O . LEU A 1 102 ? 8.005 -1.015 2.382 1.00 98.56 102 LEU A O 1
ATOM 787 N N . ALA A 1 103 ? 7.413 -1.493 0.251 1.00 98.50 103 ALA A N 1
ATOM 788 C CA . ALA A 1 103 ? 8.721 -1.941 -0.190 1.00 98.50 103 ALA A CA 1
ATOM 789 C C . ALA A 1 103 ? 9.716 -0.779 -0.225 1.00 98.50 103 ALA A C 1
ATOM 791 O O . ALA A 1 103 ? 10.736 -0.865 0.454 1.00 98.50 103 ALA A O 1
ATOM 792 N N . THR A 1 104 ? 9.414 0.318 -0.915 1.00 98.12 104 THR A N 1
ATOM 793 C CA . THR A 1 104 ? 10.376 1.401 -1.169 1.00 98.12 104 THR A CA 1
ATOM 794 C C . THR A 1 104 ? 9.867 2.739 -0.640 1.00 98.12 104 THR A C 1
ATOM 796 O O . THR A 1 104 ? 8.724 3.127 -0.887 1.00 98.12 104 THR A O 1
ATOM 799 N N . LEU A 1 105 ? 10.725 3.454 0.088 1.00 97.50 105 LEU A N 1
ATOM 800 C CA . LEU A 1 105 ? 10.512 4.849 0.470 1.00 97.50 105 LEU A CA 1
ATOM 801 C C . LEU A 1 105 ? 11.156 5.773 -0.566 1.00 97.50 105 LEU A C 1
ATOM 803 O O . LEU A 1 105 ? 12.273 5.518 -1.011 1.00 97.50 105 LEU A O 1
ATOM 807 N N . SER A 1 106 ? 10.469 6.863 -0.914 1.00 96.50 106 SER A N 1
ATOM 808 C CA . SER A 1 106 ? 11.036 7.920 -1.759 1.00 96.50 106 SER A CA 1
ATOM 809 C C . SER A 1 106 ? 12.340 8.424 -1.156 1.00 96.50 106 SER A C 1
ATOM 811 O O . SER A 1 106 ? 12.307 8.807 0.015 1.00 96.50 106 SER A O 1
ATOM 813 N N . PRO A 1 107 ? 13.440 8.494 -1.929 1.00 95.44 107 PRO A N 1
ATOM 814 C CA . PRO A 1 107 ? 14.703 9.072 -1.485 1.00 95.44 107 PRO A CA 1
ATOM 815 C C . PRO A 1 107 ? 14.737 10.604 -1.684 1.00 95.44 107 PRO A C 1
ATOM 817 O O . PRO A 1 107 ? 15.800 11.221 -1.627 1.00 95.44 107 PRO A O 1
ATOM 820 N N . PHE A 1 108 ? 13.574 11.221 -1.931 1.00 93.94 108 PHE A N 1
ATOM 821 C CA . PHE A 1 108 ? 13.418 12.649 -2.194 1.00 93.94 108 PHE A CA 1
ATOM 822 C C . PHE A 1 108 ? 12.374 13.307 -1.290 1.00 93.94 108 PHE A C 1
ATOM 824 O O . PHE A 1 108 ? 11.315 12.739 -0.998 1.00 93.94 108 PHE A O 1
ATOM 831 N N . GLY A 1 109 ? 12.620 14.574 -0.958 1.00 91.62 109 GLY A N 1
ATOM 832 C CA . GLY A 1 109 ? 11.630 15.498 -0.415 1.00 91.62 109 GLY A CA 1
ATOM 833 C C . GLY A 1 109 ? 11.237 15.214 1.031 1.00 91.62 109 GLY A C 1
ATOM 834 O O . GLY A 1 109 ? 10.188 15.693 1.470 1.00 91.62 109 GLY A O 1
ATOM 835 N N . HIS A 1 110 ? 12.040 14.450 1.780 1.00 90.12 110 HIS A N 1
ATOM 836 C CA . HIS A 1 110 ? 11.738 14.122 3.175 1.00 90.12 110 HIS A CA 1
ATOM 837 C C . HIS A 1 110 ? 11.530 15.387 4.020 1.00 90.12 110 HIS A C 1
ATOM 839 O O . HIS A 1 110 ? 10.465 15.554 4.617 1.00 90.12 110 HIS A O 1
ATOM 845 N N . ASP A 1 111 ? 12.481 16.323 3.957 1.00 88.00 111 ASP A N 1
ATOM 846 C CA . ASP A 1 111 ? 12.429 17.610 4.669 1.00 88.00 111 ASP A CA 1
ATOM 847 C C . ASP A 1 111 ? 11.397 18.588 4.081 1.00 88.00 111 ASP A C 1
ATOM 849 O O . ASP A 1 111 ? 10.952 19.515 4.756 1.00 88.00 111 ASP A O 1
ATOM 853 N N . ALA A 1 112 ? 10.958 18.357 2.839 1.00 88.50 112 ALA A N 1
ATOM 854 C CA . ALA A 1 112 ? 9.858 19.083 2.198 1.00 88.50 112 ALA A CA 1
ATOM 855 C C . ALA A 1 112 ? 8.468 18.523 2.575 1.00 88.50 112 ALA A C 1
ATOM 857 O O . ALA A 1 112 ? 7.444 18.925 2.013 1.00 88.50 112 ALA A O 1
ATOM 858 N N . GLY A 1 113 ? 8.420 17.585 3.526 1.00 90.06 113 GLY A N 1
ATOM 859 C CA . GLY A 1 113 ? 7.184 17.006 4.034 1.00 90.06 113 GLY A CA 1
ATOM 860 C C . GLY A 1 113 ? 6.611 15.895 3.161 1.00 90.06 113 GLY A C 1
ATOM 861 O O . GLY A 1 113 ? 5.432 15.599 3.291 1.00 90.06 113 GLY A O 1
ATOM 862 N N . MET A 1 114 ? 7.389 15.268 2.273 1.00 92.94 114 MET A N 1
ATOM 863 C CA . MET A 1 114 ? 6.916 14.090 1.531 1.00 92.94 114 MET A CA 1
ATOM 864 C C . MET A 1 114 ? 6.970 12.807 2.369 1.00 92.94 114 MET A C 1
ATOM 866 O O . MET A 1 114 ? 6.161 11.898 2.167 1.00 92.94 114 MET A O 1
ATOM 870 N N . THR A 1 115 ? 7.902 12.746 3.327 1.00 93.38 115 THR A N 1
ATOM 871 C CA . THR A 1 115 ? 8.040 11.670 4.327 1.00 93.38 115 THR A CA 1
ATOM 872 C C . THR A 1 115 ? 8.056 10.266 3.702 1.00 93.38 115 THR A C 1
ATOM 874 O O . THR A 1 115 ? 7.365 9.362 4.159 1.00 93.38 115 THR A O 1
ATOM 877 N N . GLY A 1 116 ? 8.840 10.081 2.633 1.00 94.81 116 GLY A N 1
ATOM 878 C CA . GLY A 1 116 ? 9.012 8.787 1.958 1.00 94.81 116 GLY A CA 1
ATOM 879 C C . GLY A 1 116 ? 7.975 8.469 0.876 1.00 94.81 116 GLY A C 1
ATOM 880 O O . GLY A 1 116 ? 7.957 7.346 0.378 1.00 94.81 116 GLY A O 1
ATOM 881 N N . ARG A 1 117 ? 7.131 9.431 0.485 1.00 96.38 117 ARG A N 1
ATOM 882 C CA . ARG A 1 117 ? 6.213 9.316 -0.662 1.00 96.38 117 ARG A CA 1
ATOM 883 C C . ARG A 1 117 ? 6.718 10.118 -1.857 1.00 96.38 117 ARG A C 1
ATOM 885 O O . ARG A 1 117 ? 7.400 11.123 -1.686 1.00 96.38 117 ARG A O 1
ATOM 892 N N . TRP A 1 118 ? 6.332 9.722 -3.062 1.00 96.06 118 TRP A N 1
ATOM 893 C CA . TRP A 1 118 ? 6.511 10.540 -4.257 1.00 96.06 118 TRP A CA 1
ATOM 894 C C . TRP A 1 118 ? 5.272 11.406 -4.483 1.00 96.06 118 TRP A C 1
ATOM 896 O O . TRP A 1 118 ? 4.134 10.951 -4.368 1.00 96.06 118 TRP A O 1
ATOM 906 N N . ALA A 1 119 ? 5.484 12.669 -4.834 1.00 93.88 119 ALA A N 1
ATOM 907 C CA . ALA A 1 119 ? 4.407 13.531 -5.309 1.00 93.88 119 ALA A CA 1
ATOM 908 C C . ALA A 1 119 ? 4.138 13.294 -6.796 1.00 93.88 119 ALA A C 1
ATOM 910 O O . ALA A 1 119 ? 3.015 13.042 -7.223 1.00 93.88 119 ALA A O 1
ATOM 911 N N . TYR A 1 120 ? 5.208 13.333 -7.579 1.00 93.81 120 TYR A N 1
ATOM 912 C CA . TYR A 1 120 ? 5.195 13.095 -9.007 1.00 93.81 120 TYR A CA 1
ATOM 913 C C . TYR A 1 120 ? 6.413 12.250 -9.365 1.00 93.81 120 TYR A C 1
ATOM 915 O O . TYR A 1 120 ? 7.514 12.549 -8.904 1.00 93.81 120 TYR A O 1
ATOM 923 N N . LEU A 1 121 ? 6.219 11.217 -10.181 1.00 94.50 121 LEU A N 1
ATOM 924 C CA . LEU A 1 121 ? 7.290 10.340 -10.644 1.00 94.50 121 LEU A CA 1
ATOM 925 C C . LEU A 1 121 ? 7.125 10.061 -12.141 1.00 94.50 121 LEU A C 1
ATOM 927 O O . LEU A 1 121 ? 6.079 9.578 -12.567 1.00 94.50 121 LEU A O 1
ATOM 931 N N . GLN A 1 122 ? 8.156 10.341 -12.945 1.00 93.44 122 GLN A N 1
ATOM 932 C CA . GLN A 1 122 ? 8.273 9.753 -14.285 1.00 93.44 122 GLN A CA 1
ATOM 933 C C . GLN A 1 122 ? 8.991 8.413 -14.139 1.00 93.44 122 GLN A C 1
ATOM 935 O O . GLN A 1 122 ? 10.219 8.381 -14.143 1.00 93.44 122 GLN A O 1
ATOM 940 N N . GLY A 1 123 ? 8.221 7.341 -13.953 1.00 90.81 123 GLY A N 1
ATOM 941 C CA . GLY A 1 123 ? 8.736 6.025 -13.591 1.00 90.81 123 GLY A CA 1
ATOM 942 C C . GLY A 1 123 ? 9.663 5.446 -14.655 1.00 90.81 123 GLY A C 1
ATOM 943 O O . GLY A 1 123 ? 9.389 5.514 -15.856 1.00 90.81 123 GLY A O 1
ATOM 944 N N . GLY A 1 124 ? 10.774 4.873 -14.211 1.00 93.44 124 GLY A N 1
ATOM 945 C CA . GLY A 1 124 ? 11.734 4.164 -15.044 1.00 93.44 124 GLY A CA 1
ATOM 946 C C . GLY A 1 124 ? 11.526 2.651 -15.048 1.00 93.44 124 GLY A C 1
ATOM 947 O O . GLY A 1 124 ? 10.801 2.082 -14.230 1.00 93.44 124 GLY A O 1
ATOM 948 N N . TRP A 1 125 ? 12.215 1.980 -15.971 1.00 97.38 125 TRP A N 1
ATOM 949 C CA . TRP A 1 125 ? 12.353 0.523 -15.919 1.00 97.38 125 TRP A CA 1
ATOM 950 C C . TRP A 1 125 ? 13.107 0.082 -14.654 1.00 97.38 125 TRP A C 1
ATOM 952 O O . TRP A 1 125 ? 12.761 -0.945 -14.070 1.00 97.38 125 TRP A O 1
ATOM 962 N N . ASP A 1 126 ? 14.061 0.900 -14.194 1.00 97.56 126 ASP A N 1
ATOM 963 C CA . ASP A 1 126 ? 14.843 0.666 -12.976 1.00 97.56 126 ASP A CA 1
ATOM 964 C C . ASP A 1 126 ? 13.952 0.622 -11.720 1.00 97.56 126 ASP A C 1
ATOM 966 O O . ASP A 1 126 ? 14.091 -0.278 -10.893 1.00 97.56 126 ASP A O 1
ATOM 970 N N . ASP A 1 127 ? 12.952 1.508 -11.614 1.00 96.50 127 ASP A N 1
ATOM 971 C CA . ASP A 1 127 ? 11.995 1.496 -10.497 1.00 96.50 127 ASP A CA 1
ATOM 972 C C . ASP A 1 127 ? 11.215 0.175 -10.450 1.00 96.50 127 ASP A C 1
ATOM 974 O O . ASP A 1 127 ? 11.059 -0.437 -9.389 1.00 96.50 127 ASP A O 1
ATOM 978 N N . CYS A 1 128 ? 10.762 -0.306 -11.615 1.00 98.38 128 CYS A N 1
ATOM 979 C CA . CYS A 1 128 ? 10.070 -1.589 -11.735 1.00 98.38 128 CYS A CA 1
ATOM 980 C C . CYS A 1 128 ? 10.980 -2.741 -11.294 1.00 98.38 128 CYS A C 1
ATOM 982 O O . CYS A 1 128 ? 10.567 -3.588 -10.498 1.00 98.38 128 CYS A O 1
ATOM 984 N N . ARG A 1 129 ? 12.230 -2.758 -11.771 1.00 98.75 129 ARG A N 1
ATOM 985 C CA . ARG A 1 129 ? 13.226 -3.775 -11.420 1.00 98.75 129 ARG A CA 1
ATOM 986 C C . ARG A 1 129 ? 13.517 -3.789 -9.919 1.00 98.75 129 ARG A C 1
ATOM 988 O O . ARG A 1 129 ? 13.469 -4.863 -9.313 1.00 98.75 129 ARG A O 1
ATOM 995 N N . LEU A 1 130 ? 13.778 -2.624 -9.323 1.00 98.56 130 LEU A N 1
ATOM 996 C CA . LEU A 1 130 ? 13.996 -2.453 -7.886 1.00 98.56 130 LEU A CA 1
ATOM 997 C C . LEU A 1 130 ? 12.777 -2.926 -7.083 1.00 98.56 130 LEU A C 1
ATOM 999 O O . LEU A 1 130 ? 12.919 -3.663 -6.107 1.00 98.56 130 LEU A O 1
ATOM 1003 N N . GLY A 1 131 ? 11.571 -2.556 -7.518 1.00 98.50 131 GLY A N 1
ATOM 1004 C CA . GLY A 1 131 ? 10.320 -2.995 -6.905 1.00 98.50 131 GLY A CA 1
ATOM 1005 C C . GLY A 1 131 ? 10.176 -4.520 -6.872 1.00 98.50 131 GLY A C 1
ATOM 1006 O O . GLY A 1 131 ? 9.793 -5.073 -5.838 1.00 98.50 131 GLY A O 1
ATOM 1007 N N . LEU A 1 132 ? 10.537 -5.209 -7.961 1.00 98.81 132 LEU A N 1
ATOM 1008 C CA . LEU A 1 132 ? 10.511 -6.673 -8.035 1.00 98.81 132 LEU A CA 1
ATOM 1009 C C . LEU A 1 132 ? 11.588 -7.342 -7.164 1.00 98.81 132 LEU A C 1
ATOM 1011 O O . LEU A 1 132 ? 11.309 -8.361 -6.529 1.00 98.81 132 LEU A O 1
ATOM 1015 N N . GLU A 1 133 ? 12.795 -6.776 -7.075 1.00 98.81 133 GLU A N 1
ATOM 1016 C CA . GLU A 1 133 ? 13.824 -7.273 -6.147 1.00 98.81 133 GLU A CA 1
ATOM 1017 C C . GLU A 1 133 ? 13.393 -7.123 -4.688 1.00 98.81 133 GLU A C 1
ATOM 1019 O O . GLU A 1 133 ? 13.522 -8.053 -3.889 1.00 98.81 133 GLU A O 1
ATOM 1024 N N . ARG A 1 134 ? 12.795 -5.984 -4.333 1.00 98.81 134 ARG A N 1
ATOM 1025 C CA . ARG A 1 134 ? 12.295 -5.763 -2.972 1.00 98.81 134 ARG A CA 1
ATOM 1026 C C . ARG A 1 134 ? 11.074 -6.625 -2.656 1.00 98.81 134 ARG A C 1
ATOM 1028 O O . ARG A 1 134 ? 10.943 -7.089 -1.525 1.00 98.81 134 ARG A O 1
ATOM 1035 N N . LEU A 1 135 ? 10.237 -6.942 -3.645 1.00 98.88 135 LEU A N 1
ATOM 1036 C CA . LEU A 1 135 ? 9.204 -7.971 -3.507 1.00 98.88 135 LEU A CA 1
ATOM 1037 C C . LEU A 1 135 ? 9.820 -9.347 -3.208 1.00 98.88 135 LEU A C 1
ATOM 1039 O O . LEU A 1 135 ? 9.359 -10.024 -2.287 1.00 98.88 135 LEU A O 1
ATOM 1043 N N . ARG A 1 136 ? 10.878 -9.755 -3.924 1.00 98.81 136 ARG A N 1
ATOM 1044 C CA . ARG A 1 136 ? 11.599 -11.010 -3.646 1.00 98.81 136 ARG A CA 1
ATOM 1045 C C . ARG A 1 136 ? 12.104 -11.049 -2.200 1.00 98.81 136 ARG A C 1
ATOM 1047 O O . ARG A 1 136 ? 11.859 -12.035 -1.506 1.00 98.81 136 ARG A O 1
ATOM 1054 N N . LEU A 1 137 ? 12.712 -9.962 -1.721 1.00 98.69 137 LEU A N 1
ATOM 1055 C CA . LEU A 1 137 ? 13.162 -9.836 -0.328 1.00 98.69 137 LEU A CA 1
ATOM 1056 C C . LEU A 1 137 ? 12.014 -9.986 0.679 1.00 98.69 137 LEU A C 1
ATOM 1058 O O . LEU A 1 137 ? 12.161 -10.684 1.682 1.00 98.69 137 LEU A O 1
ATOM 1062 N N . VAL A 1 138 ? 10.856 -9.376 0.412 1.00 98.88 138 VAL A N 1
ATOM 1063 C CA . VAL A 1 138 ? 9.664 -9.516 1.263 1.00 98.88 138 VAL A CA 1
ATOM 1064 C C . VAL A 1 138 ? 9.181 -10.967 1.305 1.00 98.88 138 VAL A C 1
ATOM 1066 O O . VAL A 1 138 ? 8.919 -11.492 2.390 1.00 98.88 138 VAL A O 1
ATOM 1069 N N . LEU A 1 139 ? 9.086 -11.643 0.156 1.00 98.75 139 LEU A N 1
ATOM 1070 C CA . LEU A 1 139 ? 8.678 -13.052 0.085 1.00 98.75 139 LEU A CA 1
ATOM 1071 C C . LEU A 1 139 ? 9.661 -13.964 0.840 1.00 98.75 139 LEU A C 1
ATOM 1073 O O . LEU A 1 139 ? 9.251 -14.881 1.557 1.00 98.75 139 LEU A O 1
ATOM 1077 N N . GLU A 1 140 ? 10.962 -13.698 0.728 1.00 98.56 140 GLU A N 1
ATOM 1078 C CA . GLU A 1 140 ? 12.006 -14.423 1.453 1.00 98.56 140 GLU A CA 1
ATOM 1079 C C . GLU A 1 140 ? 11.887 -14.224 2.968 1.00 98.56 140 GLU A C 1
ATOM 1081 O O . GLU A 1 140 ? 11.767 -15.214 3.695 1.00 98.56 140 GLU A O 1
ATOM 1086 N N . ALA A 1 141 ? 11.844 -12.971 3.428 1.00 98.62 141 ALA A N 1
ATOM 1087 C CA . ALA A 1 141 ? 11.804 -12.600 4.844 1.00 98.62 141 ALA A CA 1
ATOM 1088 C C . ALA A 1 141 ? 10.528 -13.062 5.564 1.00 98.62 141 ALA A C 1
ATOM 1090 O O . ALA A 1 141 ? 10.557 -13.380 6.752 1.00 98.62 141 ALA A O 1
ATOM 1091 N N . THR A 1 142 ? 9.407 -13.130 4.846 1.00 98.19 142 THR A N 1
ATOM 1092 C CA . THR A 1 142 ? 8.122 -13.617 5.380 1.00 98.19 142 THR A CA 1
ATOM 1093 C C . THR A 1 142 ? 7.950 -15.130 5.246 1.00 98.19 142 THR A C 1
ATOM 1095 O O . THR A 1 142 ? 6.985 -15.690 5.764 1.00 98.19 142 THR A O 1
ATOM 1098 N N . GLY A 1 143 ? 8.861 -15.814 4.544 1.00 97.38 143 GLY A N 1
ATOM 1099 C CA . GLY A 1 143 ? 8.759 -17.249 4.274 1.00 97.38 143 GLY A CA 1
ATOM 1100 C C . GLY A 1 143 ? 7.669 -17.629 3.264 1.00 97.38 143 GLY A C 1
ATOM 1101 O O . GLY A 1 143 ? 7.383 -18.816 3.101 1.00 97.38 143 GLY A O 1
ATOM 1102 N N . ARG A 1 144 ? 7.060 -16.663 2.564 1.00 97.25 144 ARG A N 1
ATOM 1103 C CA . ARG A 1 144 ? 6.029 -16.927 1.553 1.00 97.25 144 ARG A CA 1
ATOM 1104 C C . ARG A 1 144 ? 6.653 -17.503 0.282 1.00 97.25 144 ARG A C 1
ATOM 1106 O O . ARG A 1 144 ? 7.730 -17.089 -0.145 1.00 97.25 144 ARG A O 1
ATOM 1113 N N . ARG A 1 145 ? 5.987 -18.491 -0.318 1.00 97.12 145 ARG A N 1
ATOM 1114 C CA . ARG A 1 145 ? 6.454 -19.201 -1.517 1.00 97.12 145 ARG A CA 1
ATOM 1115 C C . ARG A 1 145 ? 5.308 -19.332 -2.522 1.00 97.12 145 ARG A C 1
ATOM 1117 O O . ARG A 1 145 ? 4.622 -20.349 -2.502 1.00 97.12 145 ARG A O 1
ATOM 1124 N N . PRO A 1 146 ? 5.063 -18.307 -3.355 1.00 98.19 146 PRO A N 1
ATOM 1125 C CA . PRO A 1 146 ? 4.092 -18.428 -4.431 1.00 98.19 146 PRO A CA 1
ATOM 1126 C C . PRO A 1 146 ? 4.469 -19.571 -5.382 1.00 98.19 146 PRO A C 1
ATOM 1128 O O . PRO A 1 146 ? 5.651 -19.800 -5.640 1.00 98.19 146 PRO A O 1
ATOM 1131 N N . ALA A 1 147 ? 3.471 -20.281 -5.901 1.00 98.25 147 ALA A N 1
ATOM 1132 C CA . ALA A 1 147 ? 3.652 -21.396 -6.828 1.00 98.25 147 ALA A CA 1
ATOM 1133 C C . ALA A 1 147 ? 3.610 -20.959 -8.301 1.00 98.25 147 ALA A C 1
ATOM 1135 O O . ALA A 1 147 ? 4.133 -21.657 -9.168 1.00 98.25 147 ALA A O 1
ATOM 1136 N N . ALA A 1 148 ? 2.974 -19.822 -8.587 1.00 98.50 148 ALA A N 1
ATOM 1137 C CA . ALA A 1 148 ? 2.837 -19.267 -9.926 1.00 98.50 148 ALA A CA 1
ATOM 1138 C C . ALA A 1 148 ? 2.612 -17.754 -9.869 1.00 98.50 148 ALA A C 1
ATOM 1140 O O . ALA A 1 148 ? 2.096 -17.230 -8.878 1.00 98.50 148 ALA A O 1
ATOM 1141 N N . VAL A 1 149 ? 2.934 -17.070 -10.963 1.00 98.88 149 VAL A N 1
ATOM 1142 C CA . VAL A 1 149 ? 2.495 -15.696 -11.203 1.00 98.88 149 VAL A CA 1
ATOM 1143 C C . VAL A 1 149 ? 1.172 -15.709 -11.959 1.00 98.88 149 VAL A C 1
ATOM 1145 O O . VAL A 1 149 ? 1.034 -16.347 -13.005 1.00 98.88 149 VAL A O 1
ATOM 1148 N N . ALA A 1 150 ? 0.195 -14.984 -11.431 1.00 98.50 150 ALA A N 1
ATOM 1149 C CA . ALA A 1 150 ? -1.118 -14.832 -12.021 1.00 98.50 150 ALA A CA 1
ATOM 1150 C C . ALA A 1 150 ? -1.224 -13.468 -12.724 1.00 98.50 150 ALA A C 1
ATOM 1152 O O . ALA A 1 150 ? -1.230 -12.416 -12.089 1.00 98.50 150 ALA A O 1
ATOM 1153 N N . LEU A 1 151 ? -1.272 -13.503 -14.055 1.00 98.56 151 LEU A N 1
ATOM 1154 C CA . LEU A 1 151 ? -1.206 -12.337 -14.930 1.00 98.56 151 LEU A CA 1
ATOM 1155 C C . LEU A 1 151 ? -2.560 -11.628 -15.007 1.00 98.56 151 LEU A C 1
ATOM 1157 O O . LEU A 1 151 ? -3.554 -12.227 -15.438 1.00 98.56 151 LEU A O 1
ATOM 1161 N N . LEU A 1 152 ? -2.572 -10.345 -14.650 1.00 98.12 152 LEU A N 1
ATOM 1162 C CA . LEU A 1 152 ? -3.684 -9.441 -14.934 1.00 98.12 152 LEU A CA 1
ATOM 1163 C C . LEU A 1 152 ? -3.736 -9.108 -16.443 1.00 98.12 152 LEU A C 1
ATOM 1165 O O . LEU A 1 152 ? -2.730 -9.260 -17.145 1.00 98.12 152 LEU A O 1
ATOM 1169 N N . PRO A 1 153 ? -4.914 -8.744 -16.983 1.00 96.19 153 PRO A N 1
ATOM 1170 C CA . PRO A 1 153 ? -5.112 -8.597 -18.423 1.00 96.19 153 PRO A CA 1
ATOM 1171 C C . PRO A 1 153 ? -4.584 -7.278 -19.002 1.00 96.19 153 PRO A C 1
ATOM 1173 O O . PRO A 1 153 ? -4.319 -7.229 -20.204 1.00 96.19 153 PRO A O 1
ATOM 1176 N N . ASP A 1 154 ? -4.444 -6.222 -18.196 1.00 95.94 154 ASP A N 1
ATOM 1177 C CA . ASP A 1 154 ? -3.920 -4.938 -18.658 1.00 95.94 154 ASP A CA 1
ATOM 1178 C C . ASP A 1 154 ? -2.420 -5.032 -18.993 1.00 95.94 154 ASP A C 1
ATOM 1180 O O . ASP A 1 154 ? -1.670 -5.835 -18.432 1.00 95.94 154 ASP A O 1
ATOM 1184 N N . ARG A 1 155 ? -1.974 -4.227 -19.966 1.00 96.69 155 ARG A N 1
ATOM 1185 C CA . ARG A 1 155 ? -0.635 -4.353 -20.567 1.00 96.69 155 ARG A CA 1
ATOM 1186 C C . ARG A 1 155 ? 0.485 -4.130 -19.549 1.00 96.69 155 ARG A C 1
ATOM 1188 O O . ARG A 1 155 ? 1.464 -4.876 -19.571 1.00 96.69 155 ARG A O 1
ATOM 1195 N N . GLY A 1 156 ? 0.342 -3.121 -18.690 1.00 96.81 156 GLY A N 1
ATOM 1196 C CA . GLY A 1 156 ? 1.357 -2.735 -17.711 1.00 96.81 156 GLY A CA 1
ATOM 1197 C C . GLY A 1 156 ? 1.550 -3.795 -16.631 1.00 96.81 156 GLY A C 1
ATOM 1198 O O . GLY A 1 156 ? 2.664 -4.277 -16.414 1.00 96.81 156 GLY A O 1
ATOM 1199 N N . SER A 1 157 ? 0.453 -4.239 -16.020 1.00 98.31 157 SER A N 1
ATOM 1200 C CA . SER A 1 157 ? 0.469 -5.294 -15.005 1.00 98.31 157 SER A CA 1
ATOM 1201 C C . SER A 1 157 ? 0.914 -6.634 -15.583 1.00 98.31 157 SER A C 1
ATOM 1203 O O . SER A 1 157 ? 1.688 -7.357 -14.955 1.00 98.31 157 SER A O 1
ATOM 1205 N N . ARG A 1 158 ? 0.507 -6.956 -16.820 1.00 98.56 158 ARG A N 1
ATOM 1206 C CA . ARG A 1 158 ? 0.985 -8.152 -17.523 1.00 98.56 158 ARG A CA 1
ATOM 1207 C C . ARG A 1 158 ? 2.494 -8.118 -17.756 1.00 98.56 158 ARG A C 1
ATOM 1209 O O . ARG A 1 158 ? 3.146 -9.134 -17.527 1.00 98.56 158 ARG A O 1
ATOM 1216 N N . ALA A 1 159 ? 3.052 -6.989 -18.195 1.00 98.62 159 ALA A N 1
ATOM 1217 C CA . ALA A 1 159 ? 4.494 -6.844 -18.404 1.00 98.62 159 ALA A CA 1
ATOM 1218 C C . ALA A 1 159 ? 5.273 -7.056 -17.099 1.00 98.62 159 ALA A C 1
ATOM 1220 O O . ALA A 1 159 ? 6.214 -7.849 -17.050 1.00 98.62 159 ALA A O 1
ATOM 1221 N N . LEU A 1 160 ? 4.822 -6.410 -16.023 1.00 98.69 160 LEU A N 1
ATOM 1222 C CA . LEU A 1 160 ? 5.407 -6.552 -14.695 1.00 98.69 160 LEU A CA 1
ATOM 1223 C C . LEU A 1 160 ? 5.302 -7.993 -14.169 1.00 98.69 160 LEU A C 1
ATOM 1225 O O . LEU A 1 160 ? 6.263 -8.524 -13.614 1.00 98.69 160 LEU A O 1
ATOM 1229 N N . GLY A 1 161 ? 4.163 -8.654 -14.389 1.00 98.81 161 GLY A N 1
ATOM 1230 C CA . GLY A 1 161 ? 3.962 -10.046 -13.999 1.00 98.81 161 GLY A CA 1
ATOM 1231 C C . GLY A 1 161 ? 4.839 -11.030 -14.773 1.00 98.81 161 GLY A C 1
ATOM 1232 O O . GLY A 1 161 ? 5.402 -11.946 -14.178 1.00 98.81 161 GLY A O 1
ATOM 1233 N N . LEU A 1 162 ? 5.026 -10.825 -16.077 1.00 98.94 162 LEU A N 1
ATOM 1234 C CA . LEU A 1 162 ? 5.950 -11.634 -16.877 1.00 98.94 162 LEU A CA 1
ATOM 1235 C C . LEU A 1 162 ? 7.401 -11.463 -16.406 1.00 98.94 162 LEU A C 1
ATOM 1237 O O . LEU A 1 162 ? 8.099 -12.461 -16.231 1.00 98.94 162 LEU A O 1
ATOM 1241 N N . ALA A 1 163 ? 7.825 -10.228 -16.123 1.00 98.88 163 ALA A N 1
ATOM 1242 C CA . ALA A 1 163 ? 9.149 -9.960 -15.565 1.00 98.88 163 ALA A CA 1
ATOM 1243 C C . ALA A 1 163 ? 9.336 -10.634 -14.194 1.00 98.88 163 ALA A C 1
ATOM 1245 O O . ALA A 1 163 ? 10.360 -11.267 -13.946 1.00 98.88 163 ALA A O 1
ATOM 1246 N N . ALA A 1 164 ? 8.332 -10.570 -13.315 1.00 98.88 164 ALA A N 1
ATOM 1247 C CA . ALA A 1 164 ? 8.382 -11.231 -12.012 1.00 98.88 164 ALA A CA 1
ATOM 1248 C C . ALA A 1 164 ? 8.433 -12.760 -12.117 1.00 98.88 164 ALA A C 1
ATOM 1250 O O . ALA A 1 164 ? 9.151 -13.401 -11.351 1.00 98.88 164 ALA A O 1
ATOM 1251 N N . ALA A 1 165 ? 7.693 -13.349 -13.059 1.00 98.88 165 ALA A N 1
ATOM 1252 C CA . ALA A 1 165 ? 7.700 -14.789 -13.295 1.00 98.88 165 ALA A CA 1
ATOM 1253 C C . ALA A 1 165 ? 9.098 -15.278 -13.693 1.00 98.88 165 ALA A C 1
ATOM 1255 O O . ALA A 1 165 ? 9.597 -16.246 -13.120 1.00 98.88 165 ALA A O 1
ATOM 1256 N N . GLU A 1 166 ? 9.754 -14.571 -14.614 1.00 98.75 166 GLU A N 1
ATOM 1257 C CA . GLU A 1 166 ? 11.120 -14.886 -15.033 1.00 98.75 166 GLU A CA 1
ATOM 1258 C C . GLU A 1 166 ? 12.130 -14.660 -13.901 1.00 98.75 166 GLU A C 1
ATOM 1260 O O . GLU A 1 166 ? 12.923 -15.553 -13.605 1.00 98.75 166 GLU A O 1
ATOM 1265 N N . LEU A 1 167 ? 12.045 -13.522 -13.201 1.00 98.69 167 LEU A N 1
ATOM 1266 C CA . LEU A 1 167 ? 12.938 -13.187 -12.090 1.00 98.69 167 LEU A CA 1
ATOM 1267 C C . LEU A 1 167 ? 12.886 -14.218 -10.953 1.00 98.69 167 LEU A C 1
ATOM 1269 O O . LEU A 1 167 ? 13.916 -14.575 -10.383 1.00 98.69 167 LEU A O 1
ATOM 1273 N N . LEU A 1 168 ? 11.683 -14.674 -10.599 1.00 98.62 168 LEU A N 1
ATOM 1274 C CA . LEU A 1 168 ? 11.456 -15.603 -9.490 1.00 98.62 168 LEU A CA 1
ATOM 1275 C C . LEU A 1 168 ? 11.525 -17.077 -9.920 1.00 98.62 168 LEU A C 1
ATOM 1277 O O . LEU A 1 168 ? 11.420 -17.961 -9.069 1.00 98.62 168 LEU A O 1
ATOM 1281 N N . GLY A 1 169 ? 11.678 -17.359 -11.218 1.00 98.50 169 GLY A N 1
ATOM 1282 C CA . GLY A 1 169 ? 11.659 -18.719 -11.758 1.00 98.50 169 GLY A CA 1
ATOM 1283 C C . GLY A 1 169 ? 10.308 -19.426 -11.590 1.00 98.50 169 GLY A C 1
ATOM 1284 O O . GLY A 1 169 ? 10.269 -20.636 -11.363 1.00 98.50 169 GLY A O 1
ATOM 1285 N N . LEU A 1 170 ? 9.203 -18.680 -11.668 1.00 98.69 170 LEU A N 1
ATOM 1286 C CA . LEU A 1 170 ? 7.839 -19.178 -11.480 1.00 98.69 170 LEU A CA 1
ATOM 1287 C C . LEU A 1 170 ? 7.098 -19.315 -12.819 1.00 98.69 170 LEU A C 1
ATOM 1289 O O . LEU A 1 170 ? 7.287 -18.499 -13.721 1.00 98.69 170 LEU A O 1
ATOM 1293 N N . PRO A 1 171 ? 6.198 -20.303 -12.968 1.00 98.50 171 PRO A N 1
ATOM 1294 C CA . PRO A 1 171 ? 5.309 -20.355 -14.120 1.00 98.50 171 PRO A CA 1
ATOM 1295 C C . PRO A 1 171 ? 4.319 -19.181 -14.092 1.00 98.50 171 PRO A C 1
ATOM 1297 O O . PRO A 1 171 ? 3.833 -18.799 -13.028 1.00 98.50 171 PRO A O 1
ATOM 1300 N N . ALA A 1 172 ? 3.974 -18.651 -15.267 1.00 98.56 172 ALA A N 1
ATOM 1301 C CA . ALA A 1 172 ? 2.965 -17.606 -15.419 1.00 98.56 172 ALA A CA 1
ATOM 1302 C C . ALA A 1 172 ? 1.682 -18.151 -16.063 1.00 98.56 172 ALA A C 1
ATOM 1304 O O . ALA A 1 172 ? 1.734 -18.910 -17.034 1.00 98.56 172 ALA A O 1
ATOM 1305 N N . ALA A 1 173 ? 0.522 -17.743 -15.552 1.00 98.25 173 ALA A N 1
ATOM 1306 C CA . ALA A 1 173 ? -0.788 -18.073 -16.114 1.00 98.25 173 ALA A CA 1
ATOM 1307 C C . ALA A 1 173 ? -1.761 -16.893 -15.950 1.00 98.25 173 ALA A C 1
ATOM 1309 O O . ALA A 1 173 ? -1.555 -16.072 -15.063 1.00 98.25 173 ALA A O 1
ATOM 1310 N N . PRO A 1 174 ? -2.831 -16.779 -16.759 1.00 98.06 174 PRO A N 1
ATOM 1311 C CA . PRO A 1 174 ? -3.857 -15.757 -16.545 1.00 98.06 174 PRO A CA 1
ATOM 1312 C C . PRO A 1 174 ? -4.475 -15.846 -15.146 1.00 98.06 174 PRO A C 1
ATOM 1314 O O . PRO A 1 174 ? -4.722 -16.953 -14.655 1.00 98.06 174 PRO A O 1
ATOM 1317 N N . TYR A 1 175 ? -4.761 -14.696 -14.532 1.00 97.38 175 TYR A N 1
ATOM 1318 C CA . TYR A 1 175 ? -5.393 -14.650 -13.217 1.00 97.38 175 TYR A CA 1
ATOM 1319 C C . TYR A 1 175 ? -6.756 -15.342 -13.206 1.00 97.38 175 TYR A C 1
ATOM 1321 O O . TYR A 1 175 ? -7.581 -15.183 -14.110 1.00 97.38 175 TYR A O 1
ATOM 1329 N N . ARG A 1 176 ? -6.980 -16.128 -12.151 1.00 95.50 176 ARG A N 1
ATOM 1330 C CA . ARG A 1 176 ? -8.246 -16.792 -11.854 1.00 95.50 176 ARG A CA 1
ATOM 1331 C C . ARG A 1 176 ? -8.528 -16.644 -10.358 1.00 95.50 176 ARG A C 1
ATOM 1333 O O . ARG A 1 176 ? -7.718 -17.141 -9.568 1.00 95.50 176 ARG A O 1
ATOM 1340 N N . PRO A 1 177 ? -9.651 -16.017 -9.967 1.00 94.12 177 PRO A N 1
ATOM 1341 C CA . PRO A 1 177 ? -10.021 -15.873 -8.564 1.00 94.12 177 PRO A CA 1
ATOM 1342 C C . PRO A 1 177 ? -10.034 -17.215 -7.829 1.00 94.12 177 PRO A C 1
ATOM 1344 O O . PRO A 1 177 ? -10.466 -18.231 -8.379 1.00 94.12 177 PRO A O 1
ATOM 1347 N N . GLY A 1 178 ? -9.557 -17.221 -6.585 1.00 92.69 178 GLY A N 1
ATOM 1348 C CA . GLY A 1 178 ? -9.505 -18.429 -5.756 1.00 92.69 178 GLY A CA 1
ATOM 1349 C C . GLY A 1 178 ? -8.306 -19.347 -6.020 1.00 92.69 178 GLY A C 1
ATOM 1350 O O . GLY A 1 178 ? -8.225 -20.405 -5.397 1.00 92.69 178 GLY A O 1
ATOM 1351 N N . THR A 1 179 ? -7.375 -18.975 -6.908 1.00 94.81 179 THR A N 1
ATOM 1352 C CA . THR A 1 179 ? -6.149 -19.758 -7.136 1.00 94.81 179 THR A CA 1
ATOM 1353 C C . THR A 1 179 ? -5.218 -19.628 -5.926 1.00 94.81 179 THR A C 1
ATOM 1355 O O . THR A 1 179 ? -4.762 -18.521 -5.638 1.00 94.81 179 THR A O 1
ATOM 1358 N N . PRO A 1 180 ? -4.920 -20.722 -5.202 1.00 96.19 180 PRO A N 1
ATOM 1359 C CA . PRO A 1 180 ? -4.046 -20.656 -4.040 1.00 96.19 180 PRO A CA 1
ATOM 1360 C C . PRO A 1 180 ? -2.595 -20.388 -4.447 1.00 96.19 180 PRO A C 1
ATOM 1362 O O . PRO A 1 180 ? -2.186 -20.704 -5.565 1.00 96.19 180 PRO A O 1
ATOM 1365 N N . ASP A 1 181 ? -1.823 -19.819 -3.520 1.00 97.31 181 ASP A N 1
ATOM 1366 C CA . ASP A 1 181 ? -0.385 -19.552 -3.667 1.00 97.31 181 ASP A CA 1
ATOM 1367 C C . ASP A 1 181 ? -0.016 -18.765 -4.945 1.00 97.31 181 ASP A C 1
ATOM 1369 O O . ASP A 1 181 ? 1.099 -18.873 -5.459 1.00 97.31 181 ASP A O 1
ATOM 1373 N N . ALA A 1 182 ? -0.944 -17.967 -5.477 1.00 98.12 182 ALA A N 1
ATOM 1374 C CA . ALA A 1 182 ? -0.707 -17.126 -6.642 1.00 98.12 182 ALA A CA 1
ATOM 1375 C C . ALA A 1 182 ? -0.046 -15.797 -6.246 1.00 98.12 182 ALA A C 1
ATOM 1377 O O . ALA A 1 182 ? -0.458 -15.142 -5.288 1.00 98.12 182 ALA A O 1
ATOM 1378 N N . LEU A 1 183 ? 0.959 -15.375 -7.012 1.00 98.81 183 LEU A N 1
ATOM 1379 C CA . LEU A 1 183 ? 1.494 -14.018 -6.963 1.00 98.81 183 LEU A CA 1
ATOM 1380 C C . LEU A 1 183 ? 0.833 -13.185 -8.062 1.00 98.81 183 LEU A C 1
ATOM 1382 O O . LEU A 1 183 ? 1.059 -13.425 -9.245 1.00 98.81 183 LEU A O 1
ATOM 1386 N N . VAL A 1 184 ? 0.013 -12.218 -7.673 1.00 98.69 184 VAL A N 1
ATOM 1387 C CA . VAL A 1 184 ? -0.661 -11.281 -8.576 1.00 98.69 184 VAL A CA 1
ATOM 1388 C C . VAL A 1 184 ? 0.115 -9.973 -8.568 1.00 98.69 184 VAL A C 1
ATOM 1390 O O . VAL A 1 184 ? 0.432 -9.462 -7.495 1.00 98.69 184 VAL A O 1
ATOM 1393 N N . LEU A 1 185 ? 0.419 -9.428 -9.744 1.00 98.62 185 LEU A N 1
ATOM 1394 C CA . LEU A 1 185 ? 1.105 -8.145 -9.872 1.00 98.62 185 LEU A CA 1
ATOM 1395 C C . LEU A 1 185 ? 0.232 -7.170 -10.647 1.00 98.62 185 LEU A C 1
ATOM 1397 O O . LEU A 1 185 ? -0.202 -7.490 -11.751 1.00 98.62 185 LEU A O 1
ATOM 1401 N N . ALA A 1 186 ? 0.028 -5.993 -10.069 1.00 98.50 186 ALA A N 1
ATOM 1402 C CA . ALA A 1 186 ? -0.557 -4.828 -10.708 1.00 98.50 186 ALA A CA 1
ATOM 1403 C C . ALA A 1 186 ? 0.497 -3.723 -10.826 1.00 98.50 186 ALA A C 1
ATOM 1405 O O . ALA A 1 186 ? 1.313 -3.548 -9.917 1.00 98.50 186 ALA A O 1
ATOM 1406 N N . TYR A 1 187 ? 0.488 -2.973 -11.927 1.00 98.38 187 TYR A N 1
ATOM 1407 C CA . TYR A 1 187 ? 1.290 -1.751 -12.004 1.00 98.38 187 TYR A CA 1
ATOM 1408 C C . TYR A 1 187 ? 0.654 -0.637 -11.159 1.00 98.38 187 TYR A C 1
ATOM 1410 O O . TYR A 1 187 ? 1.281 -0.154 -10.220 1.00 98.38 187 TYR A O 1
ATOM 1418 N N . ASP A 1 188 ? -0.608 -0.319 -11.443 1.00 96.81 188 ASP A N 1
ATOM 1419 C CA . ASP A 1 188 ? -1.470 0.590 -10.684 1.00 96.81 188 ASP A CA 1
ATOM 1420 C C . ASP A 1 188 ? -2.849 -0.074 -10.573 1.00 96.81 188 ASP A C 1
ATOM 1422 O O . ASP A 1 188 ? -3.473 -0.403 -11.586 1.00 96.81 188 ASP A O 1
ATOM 1426 N N . LEU A 1 189 ? -3.320 -0.332 -9.350 1.00 96.94 189 LEU A N 1
ATOM 1427 C CA . LEU A 1 189 ? -4.614 -0.980 -9.140 1.00 96.94 189 LEU A CA 1
ATOM 1428 C C . LEU A 1 189 ? -5.785 -0.089 -9.563 1.00 96.94 189 LEU A C 1
ATOM 1430 O O . LEU A 1 189 ? -6.851 -0.624 -9.847 1.00 96.94 189 LEU A O 1
ATOM 1434 N N . ASN A 1 190 ? -5.624 1.232 -9.648 1.00 94.88 190 ASN A N 1
ATOM 1435 C CA . ASN A 1 190 ? -6.681 2.123 -10.131 1.00 94.88 190 ASN A CA 1
ATOM 1436 C C . ASN A 1 190 ? -6.936 1.997 -11.642 1.00 94.88 190 ASN A C 1
ATOM 1438 O O . ASN A 1 190 ? -7.993 2.419 -12.113 1.00 94.88 190 ASN A O 1
ATOM 1442 N N . GLU A 1 191 ? -6.013 1.398 -12.399 1.00 93.38 191 GLU A N 1
ATOM 1443 C CA . GLU A 1 191 ? -6.186 1.126 -13.834 1.00 93.38 191 GLU A CA 1
ATOM 1444 C C . GLU A 1 191 ? -6.819 -0.246 -14.117 1.00 93.38 191 GLU A C 1
ATOM 1446 O O . GLU A 1 191 ? -7.196 -0.546 -15.253 1.00 93.38 191 GLU A O 1
ATOM 1451 N N . VAL A 1 192 ? -6.946 -1.094 -13.094 1.00 94.62 192 VAL A N 1
ATOM 1452 C CA . VAL A 1 192 ? -7.510 -2.440 -13.223 1.00 94.62 192 VAL A CA 1
ATOM 1453 C C . VAL A 1 192 ? -9.039 -2.376 -13.260 1.00 94.62 192 VAL A C 1
ATOM 1455 O O . VAL A 1 192 ? -9.673 -1.591 -12.557 1.00 94.62 192 VAL A O 1
ATOM 1458 N N . ASP A 1 193 ? -9.650 -3.242 -14.073 1.00 93.88 193 ASP A N 1
ATOM 1459 C CA . ASP A 1 193 ? -11.107 -3.360 -14.176 1.00 93.88 193 ASP A CA 1
ATOM 1460 C C . ASP A 1 193 ? -11.785 -3.603 -12.810 1.00 93.88 193 ASP A C 1
ATOM 1462 O O . ASP A 1 193 ? -11.302 -4.373 -11.975 1.00 93.88 193 ASP A O 1
ATOM 1466 N N . GLY A 1 194 ? -12.940 -2.967 -12.594 1.00 92.38 194 GLY A N 1
ATOM 1467 C CA . GLY A 1 194 ? -13.641 -2.984 -11.311 1.00 92.38 194 GLY A CA 1
ATOM 1468 C C . GLY A 1 194 ? -14.149 -4.363 -10.875 1.00 92.38 194 GLY A C 1
ATOM 1469 O O . GLY A 1 194 ? -14.126 -4.662 -9.679 1.00 92.38 194 GLY A O 1
ATOM 1470 N N . GLU A 1 195 ? -14.572 -5.226 -11.806 1.00 92.38 195 GLU A N 1
ATOM 1471 C CA . GLU A 1 195 ? -14.988 -6.595 -11.468 1.00 92.38 195 GLU A CA 1
ATOM 1472 C C . GLU A 1 195 ? -13.779 -7.425 -11.024 1.00 92.38 195 GLU A C 1
ATOM 1474 O O . GLU A 1 195 ? -13.850 -8.176 -10.046 1.00 92.38 195 GLU A O 1
ATOM 1479 N N . LEU A 1 196 ? -12.641 -7.234 -11.696 1.00 93.81 196 LEU A N 1
ATOM 1480 C CA . LEU A 1 196 ? -11.385 -7.892 -11.356 1.00 93.81 196 LEU A CA 1
ATOM 1481 C C . LEU A 1 196 ? -10.828 -7.414 -10.005 1.00 93.81 196 LEU A C 1
ATOM 1483 O O . LEU A 1 196 ? -10.433 -8.241 -9.182 1.00 93.81 196 LEU A O 1
ATOM 1487 N N . LEU A 1 197 ? -10.870 -6.107 -9.731 1.00 93.94 197 LEU A N 1
ATOM 1488 C CA . LEU A 1 197 ? -10.531 -5.549 -8.418 1.00 93.94 197 LEU A CA 1
ATOM 1489 C C . LEU A 1 197 ? -11.427 -6.108 -7.314 1.00 93.94 197 LEU A C 1
ATOM 1491 O O . LEU A 1 197 ? -10.931 -6.482 -6.252 1.00 93.94 197 LEU A O 1
ATOM 1495 N N . SER A 1 198 ? -12.735 -6.219 -7.559 1.00 93.81 198 SER A N 1
ATOM 1496 C CA . SER A 1 198 ? -13.654 -6.815 -6.586 1.00 93.81 198 SER A CA 1
ATOM 1497 C C . SER A 1 198 ? -13.304 -8.275 -6.294 1.00 93.81 198 SER A C 1
ATOM 1499 O O . SER A 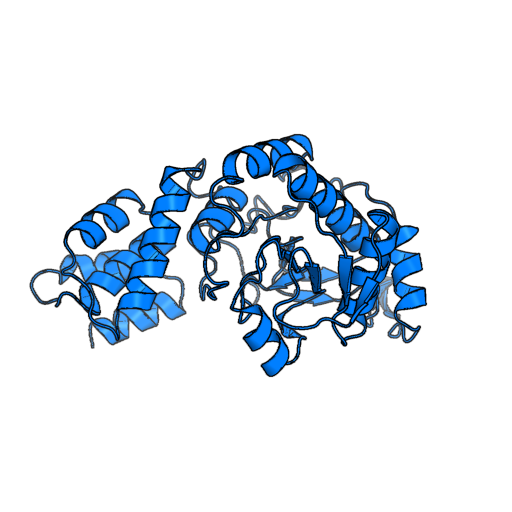1 198 ? -13.423 -8.707 -5.148 1.00 93.81 198 SER A O 1
ATOM 1501 N N . ALA A 1 199 ? -12.858 -9.035 -7.297 1.00 94.62 199 ALA A N 1
ATOM 1502 C CA . ALA A 1 199 ? -12.437 -10.421 -7.114 1.00 94.62 199 ALA A CA 1
ATOM 1503 C C . ALA A 1 199 ? -11.137 -10.552 -6.300 1.00 94.62 199 ALA A C 1
ATOM 1505 O O . ALA A 1 199 ? -10.944 -11.559 -5.624 1.00 94.62 199 ALA A O 1
ATOM 1506 N N . LEU A 1 200 ? -10.281 -9.525 -6.321 1.00 96.19 200 LEU A N 1
ATOM 1507 C CA . LEU A 1 200 ? -9.063 -9.443 -5.514 1.00 96.19 200 LEU A CA 1
ATOM 1508 C C . LEU A 1 200 ? -9.328 -9.033 -4.056 1.00 96.19 200 LEU A C 1
ATOM 1510 O O . LEU A 1 200 ? -8.404 -9.081 -3.248 1.00 96.19 200 LEU A O 1
ATOM 1514 N N . HIS A 1 201 ? -10.541 -8.622 -3.678 1.00 95.69 201 HIS A N 1
ATOM 1515 C CA . HIS A 1 201 ? -10.813 -8.193 -2.302 1.00 95.69 201 HIS A CA 1
ATOM 1516 C C . HIS A 1 201 ? -10.639 -9.333 -1.285 1.00 95.69 201 HIS A C 1
ATOM 1518 O O . HIS A 1 201 ? -10.021 -9.147 -0.230 1.00 95.69 201 HIS A O 1
ATOM 1524 N N . GLU A 1 202 ? -11.151 -10.517 -1.626 1.00 93.12 202 GLU A N 1
ATOM 1525 C CA . GLU A 1 202 ? -11.001 -11.729 -0.827 1.00 93.12 202 GLU A CA 1
ATOM 1526 C C . GLU A 1 202 ? -9.750 -12.495 -1.249 1.00 93.12 202 GLU A C 1
ATOM 1528 O O . GLU A 1 202 ? -9.568 -12.854 -2.412 1.00 93.12 202 GLU A O 1
ATOM 1533 N N . ARG A 1 203 ? -8.872 -12.764 -0.282 1.00 92.62 203 ARG A N 1
ATOM 1534 C CA . ARG A 1 203 ? -7.594 -13.429 -0.538 1.00 92.62 203 ARG A CA 1
ATOM 1535 C C . ARG A 1 203 ? -7.794 -14.943 -0.636 1.00 92.62 203 ARG A C 1
ATOM 1537 O O . ARG A 1 203 ? -8.262 -15.569 0.317 1.00 92.62 203 ARG A O 1
ATOM 1544 N N . ALA A 1 204 ? -7.344 -15.556 -1.730 1.00 94.75 204 ALA A N 1
ATOM 1545 C CA . ALA A 1 204 ? -7.202 -17.012 -1.782 1.00 94.75 204 ALA A CA 1
ATOM 1546 C C . ALA A 1 204 ? -6.070 -17.486 -0.840 1.00 94.75 204 ALA A C 1
ATOM 1548 O O . ALA A 1 204 ? -5.106 -16.750 -0.620 1.00 94.75 204 ALA A O 1
ATOM 1549 N N . PRO A 1 205 ? -6.121 -18.703 -0.267 1.00 95.31 205 PRO A N 1
ATOM 1550 C CA . PRO A 1 205 ? -5.061 -19.182 0.620 1.00 95.31 205 PRO A CA 1
ATOM 1551 C C . PRO A 1 205 ? -3.681 -19.077 -0.037 1.00 95.31 205 PRO A C 1
ATOM 1553 O O . PRO A 1 205 ? -3.473 -19.591 -1.130 1.00 95.31 205 PRO A O 1
ATOM 1556 N N . GLY A 1 206 ? -2.744 -18.387 0.613 1.00 95.62 206 GLY A N 1
ATOM 1557 C CA . GLY A 1 206 ? -1.389 -18.233 0.078 1.00 95.62 206 GLY A CA 1
ATOM 1558 C C . GLY A 1 206 ? -1.198 -17.124 -0.960 1.00 95.62 206 GLY A C 1
ATOM 1559 O O . GLY A 1 206 ? -0.054 -16.753 -1.219 1.00 95.62 206 GLY A O 1
ATOM 1560 N N . GLU A 1 207 ? -2.279 -16.562 -1.507 1.00 97.50 207 GLU A N 1
ATOM 1561 C CA . GLU A 1 207 ? -2.213 -15.517 -2.531 1.00 97.50 207 GLU A CA 1
ATOM 1562 C C . GLU A 1 207 ? -1.527 -14.250 -1.998 1.00 97.50 207 GLU A C 1
ATOM 1564 O O . GLU A 1 207 ? -1.669 -13.883 -0.826 1.00 97.50 207 GLU A O 1
ATOM 1569 N N . VAL A 1 208 ? -0.768 -13.585 -2.865 1.00 98.44 208 VAL A N 1
ATOM 1570 C CA . VAL A 1 208 ? -0.131 -12.294 -2.597 1.00 98.44 208 VAL A CA 1
ATOM 1571 C C . VAL A 1 208 ? -0.444 -11.350 -3.745 1.00 98.44 208 VAL A C 1
ATOM 1573 O O . VAL A 1 208 ? -0.197 -11.683 -4.901 1.00 98.44 208 VAL A O 1
ATOM 1576 N N . LEU A 1 209 ? -0.952 -10.166 -3.415 1.00 98.69 209 LEU A N 1
ATOM 1577 C CA . LEU A 1 209 ? -1.143 -9.061 -4.344 1.00 98.69 209 LEU A CA 1
ATOM 1578 C C . LEU A 1 209 ? -0.024 -8.035 -4.165 1.00 98.69 209 LEU A C 1
ATOM 1580 O O . LEU A 1 209 ? 0.115 -7.450 -3.091 1.00 98.69 209 LEU A O 1
ATOM 1584 N N . TYR A 1 210 ? 0.748 -7.811 -5.220 1.00 98.88 210 TYR A N 1
ATOM 1585 C CA . TYR A 1 210 ? 1.702 -6.718 -5.330 1.00 98.88 210 TYR A CA 1
ATOM 1586 C C . TYR A 1 210 ? 1.119 -5.616 -6.212 1.00 98.88 210 TYR A C 1
ATOM 1588 O O . TYR A 1 210 ? 0.643 -5.895 -7.310 1.00 98.88 210 TYR A O 1
ATOM 1596 N N . GLU A 1 211 ? 1.198 -4.374 -5.755 1.00 98.75 211 GLU A N 1
ATOM 1597 C CA . GLU A 1 211 ? 0.975 -3.189 -6.580 1.00 98.75 211 GLU A CA 1
ATOM 1598 C C . GLU A 1 211 ? 2.286 -2.420 -6.670 1.00 98.75 211 GLU A C 1
ATOM 1600 O O . GLU A 1 211 ? 2.903 -2.143 -5.643 1.00 98.75 211 GLU A O 1
ATOM 1605 N N . HIS A 1 212 ? 2.732 -2.083 -7.878 1.00 98.75 212 HIS A N 1
ATOM 1606 C CA . HIS A 1 212 ? 3.978 -1.347 -8.042 1.00 98.75 212 HIS A CA 1
ATOM 1607 C C . HIS A 1 212 ? 3.847 0.087 -7.534 1.00 98.75 212 HIS A C 1
ATOM 1609 O O . HIS A 1 212 ? 4.618 0.488 -6.665 1.00 98.75 212 HIS A O 1
ATOM 1615 N N . ALA A 1 213 ? 2.864 0.831 -8.038 1.00 97.94 213 ALA A N 1
ATOM 1616 C CA . ALA A 1 213 ? 2.705 2.256 -7.808 1.00 97.94 213 ALA A CA 1
ATOM 1617 C C . ALA A 1 213 ? 1.342 2.573 -7.186 1.00 97.94 213 ALA A C 1
ATOM 1619 O O . ALA A 1 213 ? 0.385 2.899 -7.877 1.00 97.94 213 ALA A O 1
ATOM 1620 N N . THR A 1 214 ? 1.265 2.515 -5.858 1.00 97.62 214 THR A N 1
ATOM 1621 C CA . THR A 1 214 ? 0.021 2.795 -5.138 1.00 97.62 214 THR A CA 1
ATOM 1622 C C . THR A 1 214 ? -0.217 4.296 -5.035 1.00 97.62 214 THR A C 1
ATOM 1624 O O . THR A 1 214 ? 0.586 5.024 -4.434 1.00 97.62 214 THR A O 1
ATOM 1627 N N . CYS A 1 215 ? -1.361 4.757 -5.545 1.00 95.62 215 CYS A N 1
ATOM 1628 C CA . CYS A 1 215 ? -1.783 6.138 -5.356 1.00 95.62 215 CYS A CA 1
ATOM 1629 C C . CYS A 1 215 ? -2.179 6.397 -3.892 1.00 95.62 215 CYS A C 1
ATOM 1631 O O . CYS A 1 215 ? -3.153 5.834 -3.396 1.00 95.62 215 CYS A O 1
ATOM 1633 N N . TRP A 1 216 ? -1.447 7.246 -3.164 1.00 94.06 216 TRP A N 1
ATOM 1634 C CA . TRP A 1 216 ? -1.740 7.487 -1.738 1.00 94.06 216 TRP A CA 1
ATOM 1635 C C . TRP A 1 216 ? -2.815 8.555 -1.497 1.00 94.06 216 TRP A C 1
ATOM 1637 O O . TRP A 1 216 ? -3.379 8.604 -0.405 1.00 94.06 216 TRP A O 1
ATOM 1647 N N . THR A 1 217 ? -3.110 9.393 -2.495 1.00 91.88 217 THR A N 1
ATOM 1648 C CA . THR A 1 217 ? -4.179 10.409 -2.436 1.00 91.88 217 THR A CA 1
ATOM 1649 C C . THR A 1 217 ? -5.511 9.923 -3.001 1.00 91.88 217 THR A C 1
ATOM 1651 O O . THR A 1 217 ? -6.552 10.458 -2.634 1.00 91.88 217 THR A O 1
ATOM 1654 N N . ASP A 1 218 ? -5.487 8.919 -3.878 1.00 91.25 218 ASP A N 1
ATOM 1655 C CA . ASP A 1 218 ? -6.670 8.201 -4.357 1.00 91.25 218 ASP A CA 1
ATOM 1656 C C . ASP A 1 218 ? -6.413 6.699 -4.244 1.00 91.25 218 ASP A C 1
ATOM 1658 O O . ASP A 1 218 ? -6.020 6.023 -5.193 1.00 91.25 218 ASP A O 1
ATOM 1662 N N . THR A 1 219 ? -6.549 6.195 -3.018 1.00 92.38 219 THR A N 1
ATOM 1663 C CA . THR A 1 219 ? -6.195 4.810 -2.700 1.00 92.38 219 THR A CA 1
ATOM 1664 C C . THR A 1 219 ? -7.048 3.810 -3.477 1.00 92.38 219 THR A C 1
ATOM 1666 O O . THR A 1 219 ? -8.260 4.021 -3.593 1.00 92.38 219 THR A O 1
ATOM 1669 N N . PRO A 1 220 ? -6.473 2.688 -3.939 1.00 93.12 220 PRO A N 1
ATOM 1670 C CA . PRO A 1 220 ? -7.216 1.699 -4.708 1.00 93.12 220 PRO A CA 1
ATOM 1671 C C . PRO A 1 220 ? -8.345 1.039 -3.914 1.00 93.12 220 PRO A C 1
ATOM 1673 O O . PRO A 1 220 ? -8.367 1.019 -2.679 1.00 93.12 220 PRO A O 1
ATOM 1676 N N . ALA A 1 221 ? -9.312 0.471 -4.642 1.00 93.94 221 ALA A N 1
ATOM 1677 C CA . ALA A 1 221 ? -10.472 -0.223 -4.073 1.00 93.94 221 ALA A CA 1
ATOM 1678 C C . ALA A 1 221 ? -10.100 -1.428 -3.190 1.00 93.94 221 ALA A C 1
ATOM 1680 O O . ALA A 1 221 ? -10.876 -1.806 -2.310 1.00 93.94 221 ALA A O 1
ATOM 1681 N N . VAL A 1 222 ? -8.909 -1.990 -3.399 1.00 95.50 222 VAL A N 1
ATOM 1682 C CA . VAL A 1 222 ? -8.317 -3.057 -2.592 1.00 95.50 222 VAL A CA 1
ATOM 1683 C C . VAL A 1 222 ? -6.904 -2.655 -2.188 1.00 95.50 222 VAL A C 1
ATOM 1685 O O . VAL A 1 222 ? -6.166 -2.100 -2.994 1.00 95.50 222 VAL A O 1
ATOM 1688 N N . SER A 1 223 ? -6.512 -2.915 -0.942 1.00 96.00 223 SER A N 1
ATOM 1689 C CA . SER A 1 223 ? -5.123 -2.696 -0.513 1.00 96.00 223 SER A CA 1
ATOM 1690 C C . SER A 1 223 ? -4.234 -3.868 -0.918 1.00 96.00 223 SER A C 1
ATOM 1692 O O . SER A 1 223 ? -4.533 -5.012 -0.572 1.00 96.00 223 SER A O 1
ATOM 1694 N N . ALA A 1 224 ? -3.134 -3.592 -1.619 1.00 97.88 224 ALA A N 1
ATOM 1695 C CA . ALA A 1 224 ? -2.143 -4.608 -1.944 1.00 97.88 224 ALA A CA 1
ATOM 1696 C C . ALA A 1 224 ? -1.477 -5.183 -0.681 1.00 97.88 224 ALA A C 1
ATOM 1698 O O . ALA A 1 224 ? -1.299 -4.502 0.331 1.00 97.88 224 ALA A O 1
ATOM 1699 N N . ASP A 1 225 ? -1.076 -6.453 -0.756 1.00 98.62 225 ASP A N 1
ATOM 1700 C CA . ASP A 1 225 ? -0.299 -7.110 0.298 1.00 98.62 225 ASP A CA 1
ATOM 1701 C C . ASP A 1 225 ? 1.132 -6.555 0.339 1.00 98.62 225 ASP A C 1
ATOM 1703 O O . ASP A 1 225 ? 1.755 -6.496 1.399 1.00 98.62 225 ASP A O 1
ATOM 1707 N N . VAL A 1 226 ? 1.651 -6.120 -0.809 1.00 98.81 226 VAL A N 1
ATOM 1708 C CA . VAL A 1 226 ? 2.918 -5.399 -0.928 1.00 98.81 226 VAL A CA 1
ATOM 1709 C C . VAL A 1 226 ? 2.717 -4.220 -1.875 1.00 98.81 226 VAL A C 1
ATOM 1711 O O . VAL A 1 226 ? 2.321 -4.412 -3.020 1.00 98.81 226 VAL A O 1
ATOM 1714 N N . CYS A 1 227 ? 3.007 -3.013 -1.403 1.00 98.69 227 CYS A N 1
ATOM 1715 C CA . CYS A 1 227 ? 3.048 -1.809 -2.228 1.00 98.69 227 CYS A CA 1
ATOM 1716 C C . CYS A 1 227 ? 4.514 -1.519 -2.566 1.00 98.69 227 CYS A C 1
ATOM 1718 O O . CYS A 1 227 ? 5.338 -1.390 -1.657 1.00 98.69 227 CYS A O 1
ATOM 1720 N N . GLY A 1 228 ? 4.857 -1.436 -3.849 1.00 98.50 228 GLY A N 1
ATOM 1721 C CA . GLY A 1 228 ? 6.202 -1.122 -4.322 1.00 98.50 228 GLY A CA 1
ATOM 1722 C C . GLY A 1 228 ? 6.634 0.261 -3.853 1.00 98.50 228 GLY A C 1
ATOM 1723 O O . GLY A 1 228 ? 7.630 0.401 -3.147 1.00 98.50 228 GLY A O 1
ATOM 1724 N N . LEU A 1 229 ? 5.829 1.264 -4.185 1.00 98.00 229 LEU A N 1
ATOM 1725 C CA . LEU A 1 229 ? 6.005 2.649 -3.783 1.00 98.00 229 LEU A CA 1
ATOM 1726 C C . LEU A 1 229 ? 4.660 3.340 -3.540 1.00 98.00 229 LEU A C 1
ATOM 1728 O O . LEU A 1 229 ? 3.622 2.896 -4.027 1.00 98.00 229 LEU A O 1
ATOM 1732 N N . LEU A 1 230 ? 4.688 4.448 -2.794 1.00 97.69 230 LEU A N 1
ATOM 1733 C CA . LEU A 1 230 ? 3.543 5.348 -2.641 1.00 97.69 230 LEU A CA 1
ATOM 1734 C C . LEU A 1 230 ? 3.770 6.615 -3.458 1.00 97.69 230 LEU A C 1
ATOM 1736 O O . LEU A 1 230 ? 4.675 7.393 -3.155 1.00 97.69 230 LEU A O 1
ATOM 1740 N N . VAL A 1 231 ? 2.910 6.866 -4.435 1.00 96.75 231 VAL A N 1
ATOM 1741 C CA . VAL A 1 231 ? 2.998 8.026 -5.331 1.00 96.75 231 VAL A CA 1
ATOM 1742 C C . VAL A 1 231 ? 1.668 8.771 -5.386 1.00 96.75 231 VAL A C 1
ATOM 1744 O O . VAL A 1 231 ? 0.633 8.183 -5.117 1.00 96.75 231 VAL A O 1
ATOM 1747 N N . GLN A 1 232 ? 1.660 10.074 -5.654 1.00 95.12 232 GLN A N 1
ATOM 1748 C CA . GLN A 1 232 ? 0.410 10.796 -5.925 1.00 95.12 232 GLN A CA 1
ATOM 1749 C C . GLN A 1 232 ? 0.089 10.790 -7.425 1.00 95.12 232 GLN A C 1
ATOM 1751 O O . GLN A 1 232 ? -1.054 10.577 -7.817 1.00 95.12 232 GLN A O 1
ATOM 1756 N N . ARG A 1 233 ? 1.094 11.014 -8.275 1.00 95.00 233 ARG A N 1
ATOM 1757 C CA . ARG A 1 233 ? 0.978 10.885 -9.727 1.00 95.00 233 ARG A CA 1
ATOM 1758 C C . ARG A 1 233 ? 2.192 10.184 -10.315 1.00 95.00 233 ARG A C 1
ATOM 1760 O O . ARG A 1 233 ? 3.316 10.648 -10.131 1.00 95.00 233 ARG A O 1
ATOM 1767 N N . ILE A 1 234 ? 1.960 9.114 -11.063 1.00 95.25 234 ILE A N 1
ATOM 1768 C CA . ILE A 1 234 ? 3.000 8.425 -11.823 1.00 95.25 234 ILE A CA 1
ATOM 1769 C C . ILE A 1 234 ? 2.764 8.590 -13.324 1.00 95.25 234 ILE A C 1
ATOM 1771 O O . ILE A 1 234 ? 1.627 8.716 -13.767 1.00 95.25 234 ILE A O 1
ATOM 1775 N N . VAL A 1 235 ? 3.854 8.656 -14.083 1.00 95.75 235 VAL A N 1
ATOM 1776 C CA . VAL A 1 235 ? 3.870 8.455 -15.535 1.00 95.75 235 VAL A CA 1
ATOM 1777 C C . VAL A 1 235 ? 4.665 7.185 -15.783 1.00 95.75 235 VAL A C 1
ATOM 1779 O O . VAL A 1 235 ? 5.857 7.149 -15.466 1.00 95.75 235 VAL A O 1
ATOM 1782 N N . ALA A 1 236 ? 4.018 6.142 -16.291 1.00 96.25 236 ALA A N 1
ATOM 1783 C CA . ALA A 1 236 ? 4.612 4.814 -16.367 1.00 96.25 236 ALA A CA 1
ATOM 1784 C C . ALA A 1 236 ? 5.759 4.721 -17.397 1.00 96.25 236 ALA A C 1
ATOM 1786 O O . ALA A 1 236 ? 5.868 5.565 -18.299 1.00 96.25 236 ALA A O 1
ATOM 1787 N N . PRO A 1 237 ? 6.603 3.667 -17.331 1.00 95.25 237 PRO A N 1
ATOM 1788 C CA . PRO A 1 237 ? 7.709 3.456 -18.259 1.00 95.25 237 PRO A CA 1
ATOM 1789 C C . PRO A 1 237 ? 7.339 3.534 -19.748 1.00 95.25 237 PRO A C 1
ATOM 1791 O O . PRO A 1 237 ? 8.130 4.026 -20.550 1.00 95.25 237 PRO A O 1
ATOM 1794 N N . TRP A 1 238 ? 6.130 3.083 -20.083 1.00 95.62 238 TRP A N 1
ATOM 1795 C CA . TRP A 1 238 ? 5.572 2.983 -21.435 1.00 95.62 238 TRP A CA 1
ATOM 1796 C C . TRP A 1 238 ? 4.653 4.146 -21.832 1.00 95.62 238 TRP A C 1
ATOM 1798 O O . TRP A 1 238 ? 4.113 4.154 -22.938 1.00 95.62 238 TRP A O 1
ATOM 1808 N N . GLU A 1 239 ? 4.424 5.115 -20.952 1.00 95.12 239 GLU A N 1
ATOM 1809 C CA . GLU A 1 239 ? 3.604 6.286 -21.263 1.00 95.12 239 GLU A CA 1
ATOM 1810 C C . GLU A 1 239 ? 4.422 7.405 -21.927 1.00 95.12 239 GLU A C 1
ATOM 1812 O O . GLU A 1 239 ? 5.652 7.414 -21.839 1.00 95.12 239 GLU A O 1
ATOM 1817 N N . PRO A 1 240 ? 3.773 8.384 -22.588 1.00 92.94 240 PRO A N 1
ATOM 1818 C CA . PRO A 1 240 ? 4.477 9.536 -23.141 1.00 92.94 240 PRO A CA 1
ATOM 1819 C C . PRO A 1 240 ? 5.223 10.322 -22.053 1.00 92.94 240 PRO A C 1
ATOM 1821 O O . PRO A 1 240 ? 4.598 10.831 -21.120 1.00 92.94 240 PRO A O 1
ATOM 1824 N N . ARG A 1 241 ? 6.539 10.496 -22.207 1.00 89.31 241 ARG A N 1
ATOM 1825 C CA . ARG A 1 241 ? 7.393 11.185 -21.224 1.00 89.31 241 ARG A CA 1
ATOM 1826 C C . ARG A 1 241 ? 7.699 12.604 -21.669 1.00 89.31 241 ARG A C 1
ATOM 1828 O O . ARG A 1 241 ? 7.738 12.893 -22.864 1.00 89.31 241 ARG A O 1
ATOM 1835 N N . MET A 1 242 ? 7.966 13.479 -20.706 1.00 87.81 242 MET A N 1
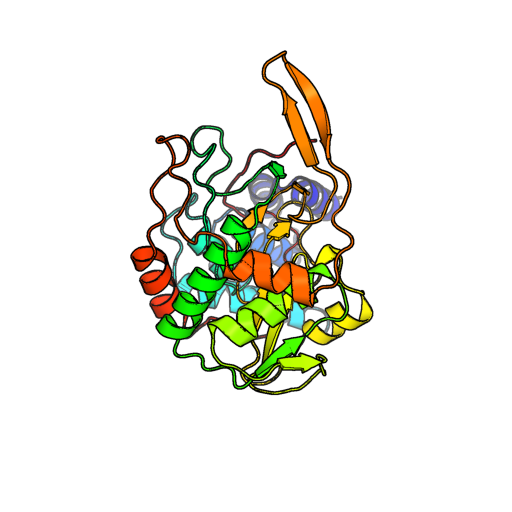ATOM 1836 C CA . MET A 1 242 ? 8.560 14.789 -20.967 1.00 87.81 242 MET A CA 1
ATOM 1837 C C . MET A 1 242 ? 10.045 14.746 -20.621 1.00 87.81 242 MET A C 1
ATOM 1839 O O . MET A 1 242 ? 10.417 14.365 -19.509 1.00 87.81 242 MET A O 1
ATOM 1843 N N . ALA A 1 243 ? 10.880 15.156 -21.570 1.00 82.50 243 ALA A N 1
ATOM 1844 C CA . ALA A 1 243 ? 12.318 15.296 -21.410 1.00 82.50 243 ALA A CA 1
ATOM 1845 C C . ALA A 1 243 ? 12.720 16.735 -21.743 1.00 82.50 243 ALA A C 1
ATOM 1847 O O . ALA A 1 243 ? 12.343 17.267 -22.787 1.00 82.50 243 ALA A O 1
ATOM 1848 N N . MET A 1 244 ? 13.481 17.370 -20.855 1.00 78.69 244 MET A N 1
ATOM 1849 C CA . MET A 1 244 ? 14.068 18.681 -21.117 1.00 78.69 244 MET A CA 1
ATOM 1850 C C . MET A 1 244 ? 15.385 18.480 -21.870 1.00 78.69 244 MET A C 1
ATOM 1852 O O . MET A 1 244 ? 16.283 17.809 -21.362 1.00 78.69 244 MET A O 1
ATOM 1856 N N . GLY A 1 245 ? 15.473 19.016 -23.086 1.00 75.69 245 GLY A N 1
ATOM 1857 C CA . GLY A 1 245 ? 16.692 19.043 -23.886 1.00 75.69 245 GLY A CA 1
ATOM 1858 C C . GLY A 1 245 ? 17.758 19.957 -23.280 1.00 75.69 245 GLY A C 1
ATOM 1859 O O . GLY A 1 245 ? 17.485 20.757 -22.384 1.00 75.69 245 GLY A O 1
ATOM 1860 N N . GLU A 1 246 ? 18.992 19.850 -23.778 1.00 78.31 246 GLU A N 1
ATOM 1861 C CA . GLU A 1 246 ? 20.131 20.664 -23.316 1.00 78.31 246 GLU A CA 1
ATOM 1862 C C . GLU A 1 246 ? 19.937 22.174 -23.557 1.00 78.31 246 GLU A C 1
ATOM 1864 O O . GLU A 1 246 ? 20.532 23.003 -22.872 1.00 78.31 246 GLU A O 1
ATOM 1869 N N . ASP A 1 247 ? 19.077 22.536 -24.506 1.00 79.81 247 ASP A N 1
ATOM 1870 C CA . ASP A 1 247 ? 18.654 23.899 -24.837 1.00 79.81 247 ASP A CA 1
ATOM 1871 C C . ASP A 1 247 ? 17.474 24.405 -23.985 1.00 79.81 247 ASP A C 1
ATOM 1873 O O . ASP A 1 247 ? 17.037 25.548 -24.141 1.00 79.81 247 ASP A O 1
ATOM 1877 N N . GLY A 1 248 ? 16.969 23.574 -23.068 1.00 79.75 248 GLY A N 1
ATOM 1878 C CA . GLY A 1 248 ? 15.781 23.851 -22.266 1.00 79.75 248 GLY A CA 1
ATOM 1879 C C . GLY A 1 248 ? 14.462 23.595 -23.002 1.00 79.75 248 GLY A C 1
ATOM 1880 O O . GLY A 1 248 ? 13.402 23.868 -22.433 1.00 79.75 248 GLY A O 1
ATOM 1881 N N . GLU A 1 249 ? 14.487 23.072 -24.234 1.00 84.69 249 GLU A N 1
ATOM 1882 C CA . GLU A 1 249 ? 13.271 22.700 -24.953 1.00 84.69 249 GLU A CA 1
ATOM 1883 C C . GLU A 1 249 ? 12.653 21.445 -24.322 1.00 84.69 249 GLU A C 1
ATOM 1885 O O . GLU A 1 249 ? 13.303 20.414 -24.147 1.00 84.69 249 GLU A O 1
ATOM 1890 N N . VAL A 1 250 ? 11.370 21.512 -23.959 1.00 84.56 250 VAL A N 1
ATOM 1891 C CA . VAL A 1 250 ? 10.650 20.342 -23.444 1.00 84.56 250 VAL A CA 1
ATOM 1892 C C . VAL A 1 250 ? 10.161 19.519 -24.627 1.00 84.56 250 VAL A C 1
ATOM 1894 O O . VAL A 1 250 ? 9.196 19.875 -25.302 1.00 84.56 250 VAL A O 1
ATOM 1897 N N . THR A 1 251 ? 10.815 18.387 -24.851 1.00 85.56 251 THR A N 1
ATOM 1898 C CA . THR A 1 251 ? 10.407 17.396 -25.843 1.00 85.56 251 THR A CA 1
ATOM 1899 C C . THR A 1 251 ? 9.507 16.348 -25.200 1.00 85.56 251 THR A C 1
ATOM 1901 O O . THR A 1 251 ? 9.659 15.995 -24.027 1.00 85.56 251 THR A O 1
ATOM 1904 N N . ARG A 1 252 ? 8.533 15.847 -25.965 1.00 86.69 252 ARG A N 1
ATOM 1905 C CA . ARG A 1 252 ? 7.651 14.760 -25.533 1.00 86.69 252 ARG A CA 1
ATOM 1906 C C . ARG A 1 252 ? 7.969 13.507 -26.332 1.00 86.69 252 ARG A C 1
ATOM 1908 O O . ARG A 1 252 ? 7.809 13.513 -27.553 1.00 86.69 252 ARG A O 1
ATOM 1915 N N . SER A 1 253 ? 8.390 12.440 -25.660 1.00 86.19 253 SER A N 1
ATOM 1916 C CA . SER A 1 253 ? 8.525 11.137 -26.309 1.00 86.19 253 SER A CA 1
ATOM 1917 C C . SER A 1 253 ? 7.140 10.502 -26.501 1.00 86.19 253 SER A C 1
ATOM 1919 O O . SER A 1 253 ? 6.237 10.727 -25.684 1.00 86.19 253 SER A O 1
ATOM 1921 N N . PRO A 1 254 ? 6.928 9.734 -27.585 1.00 90.75 254 PRO A N 1
ATOM 1922 C CA . PRO A 1 254 ? 5.690 8.985 -27.768 1.00 90.75 254 PRO A CA 1
ATOM 1923 C C . PRO A 1 254 ? 5.551 7.878 -26.713 1.00 90.75 254 PRO A C 1
ATOM 1925 O O . PRO A 1 254 ? 6.521 7.518 -26.046 1.00 90.75 254 PRO A O 1
ATOM 1928 N N . ALA A 1 255 ? 4.335 7.343 -26.583 1.00 93.44 255 ALA A N 1
ATOM 1929 C CA . ALA A 1 255 ? 4.095 6.131 -25.809 1.00 93.44 255 ALA A CA 1
ATOM 1930 C C . ALA A 1 255 ? 4.844 4.940 -26.424 1.00 93.44 255 ALA A C 1
ATOM 1932 O O . ALA A 1 255 ? 5.057 4.882 -27.639 1.00 93.44 255 ALA A O 1
ATOM 1933 N N . ASP A 1 256 ? 5.205 3.982 -25.579 1.00 94.50 256 ASP A N 1
ATOM 1934 C CA . ASP A 1 256 ? 5.728 2.695 -26.008 1.00 94.50 256 ASP A CA 1
ATOM 1935 C C . ASP A 1 256 ? 4.569 1.711 -26.196 1.00 94.50 256 ASP A C 1
ATOM 1937 O O . ASP A 1 256 ? 3.930 1.278 -25.233 1.00 94.50 256 ASP A O 1
ATOM 1941 N N . ASP A 1 257 ? 4.281 1.378 -27.454 1.00 95.12 257 ASP A N 1
ATOM 1942 C CA . ASP A 1 257 ? 3.186 0.482 -27.827 1.00 95.12 257 ASP A CA 1
ATOM 1943 C C . ASP A 1 257 ? 3.607 -0.975 -28.030 1.00 95.12 257 ASP A C 1
ATOM 1945 O O . ASP A 1 257 ? 2.798 -1.804 -28.462 1.00 95.12 257 ASP A O 1
ATOM 1949 N N . ARG A 1 258 ? 4.859 -1.310 -27.698 1.00 97.62 258 ARG A N 1
ATOM 1950 C CA . ARG A 1 258 ? 5.349 -2.687 -27.759 1.00 97.62 258 ARG A CA 1
ATOM 1951 C C . ARG A 1 258 ? 4.522 -3.613 -26.849 1.00 97.62 258 ARG A C 1
ATOM 1953 O O . ARG A 1 258 ? 3.958 -3.177 -25.839 1.00 97.62 258 ARG A O 1
ATOM 1960 N N . PRO A 1 259 ? 4.412 -4.907 -27.200 1.00 98.12 259 PRO A N 1
ATOM 1961 C CA . PRO A 1 259 ? 3.662 -5.877 -26.407 1.00 98.12 259 PRO A CA 1
ATOM 1962 C C . PRO A 1 259 ? 4.274 -6.076 -25.013 1.00 98.12 259 PRO A C 1
ATOM 1964 O O . PRO A 1 259 ? 5.462 -5.838 -24.795 1.00 98.12 259 PRO A O 1
ATOM 1967 N N . ALA A 1 260 ? 3.467 -6.568 -24.068 1.00 98.25 260 ALA A N 1
ATOM 1968 C CA . ALA A 1 260 ? 3.868 -6.752 -22.669 1.00 98.25 260 ALA A CA 1
ATOM 1969 C C . ALA A 1 260 ? 5.139 -7.609 -22.510 1.00 98.25 260 ALA A C 1
ATOM 1971 O O . ALA A 1 260 ? 5.954 -7.352 -21.631 1.00 98.25 260 ALA A O 1
ATOM 1972 N N . GLU A 1 261 ? 5.336 -8.597 -23.383 1.00 98.50 261 GLU A N 1
ATOM 1973 C CA . GLU A 1 261 ? 6.506 -9.476 -23.428 1.00 98.50 261 GLU A CA 1
ATOM 1974 C C . GLU A 1 261 ? 7.808 -8.734 -23.800 1.00 98.50 261 GLU A C 1
ATOM 1976 O O . GLU A 1 261 ? 8.904 -9.165 -23.439 1.00 98.50 261 GLU A O 1
ATOM 1981 N N . GLU A 1 262 ? 7.718 -7.631 -24.545 1.00 98.56 262 GLU A N 1
ATOM 1982 C CA . 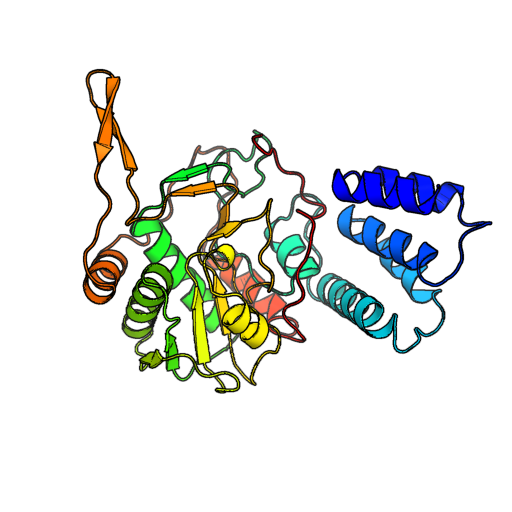GLU A 1 262 ? 8.854 -6.746 -24.825 1.00 98.56 262 GLU A CA 1
ATOM 1983 C C . GLU A 1 262 ? 9.138 -5.826 -23.640 1.00 98.56 262 GLU A C 1
ATOM 1985 O O . GLU A 1 262 ? 10.288 -5.728 -23.222 1.00 98.56 262 GLU A O 1
ATOM 1990 N N . LEU A 1 263 ? 8.099 -5.239 -23.041 1.00 98.50 263 LEU A N 1
ATOM 1991 C CA . LEU A 1 263 ? 8.248 -4.378 -21.863 1.00 98.50 263 LEU A CA 1
ATOM 1992 C C . LEU A 1 263 ? 8.808 -5.155 -20.657 1.00 98.50 263 LEU A C 1
ATOM 1994 O O . LEU A 1 263 ? 9.648 -4.645 -19.924 1.00 98.50 263 LEU A O 1
ATOM 1998 N N . ALA A 1 264 ? 8.408 -6.418 -20.483 1.00 98.75 264 ALA A N 1
ATOM 1999 C CA . ALA A 1 264 ? 8.946 -7.299 -19.447 1.00 98.75 264 ALA A CA 1
ATOM 2000 C C . ALA A 1 264 ? 10.468 -7.487 -19.570 1.00 98.75 264 ALA A C 1
ATOM 2002 O O . ALA A 1 264 ? 11.174 -7.521 -18.5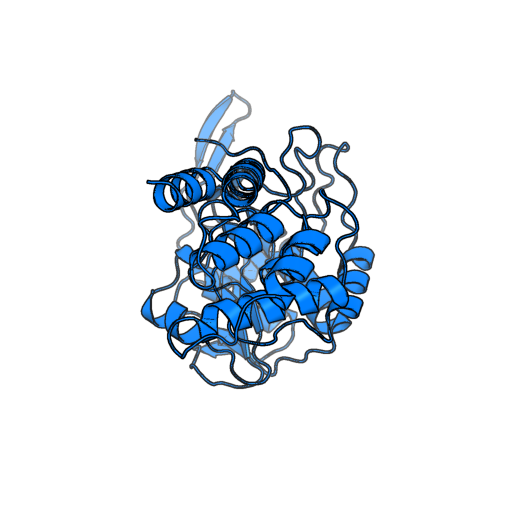63 1.00 98.75 264 ALA A O 1
ATOM 2003 N N . ARG A 1 265 ? 10.989 -7.562 -20.803 1.00 98.62 265 ARG A N 1
ATOM 2004 C CA . ARG A 1 265 ? 12.434 -7.662 -21.054 1.00 98.62 265 ARG A CA 1
ATOM 2005 C C . ARG A 1 265 ? 13.174 -6.376 -20.701 1.00 98.62 265 ARG A C 1
ATOM 2007 O O . ARG A 1 265 ? 14.282 -6.469 -20.186 1.00 98.62 265 ARG A O 1
ATOM 2014 N N . GLU A 1 266 ? 12.569 -5.210 -20.925 1.00 98.50 266 GLU A N 1
ATOM 2015 C CA . GLU A 1 266 ? 13.137 -3.928 -20.477 1.00 98.50 266 GLU A CA 1
ATOM 2016 C C . GLU A 1 266 ? 13.225 -3.875 -18.948 1.00 98.50 266 GLU A C 1
ATOM 2018 O O . GLU A 1 266 ? 14.275 -3.539 -18.407 1.00 98.50 266 GLU A O 1
ATOM 2023 N N . VAL A 1 267 ? 12.165 -4.298 -18.243 1.00 98.62 267 VAL A N 1
ATOM 2024 C CA . VAL A 1 267 ? 12.174 -4.397 -16.772 1.00 98.62 267 VAL A CA 1
ATOM 2025 C C . VAL A 1 267 ? 13.288 -5.324 -16.287 1.00 98.62 267 VAL A C 1
ATOM 2027 O O . VAL A 1 267 ? 13.963 -4.995 -15.324 1.00 98.62 267 VAL A O 1
ATOM 2030 N N . LEU A 1 268 ? 13.501 -6.477 -16.925 1.00 98.56 268 LEU A N 1
ATOM 2031 C CA . LEU A 1 268 ? 14.544 -7.429 -16.521 1.00 98.56 268 LEU A CA 1
ATOM 2032 C C . LEU A 1 268 ? 15.968 -6.936 -16.812 1.00 98.56 268 LEU A C 1
ATOM 2034 O O . LEU A 1 268 ? 16.883 -7.246 -16.049 1.00 98.56 268 LEU A O 1
ATOM 2038 N N . ALA A 1 269 ? 16.158 -6.200 -17.910 1.00 98.38 269 ALA A N 1
ATOM 2039 C CA . ALA A 1 269 ? 17.452 -5.653 -18.316 1.00 98.38 269 ALA A CA 1
ATOM 2040 C C . ALA A 1 269 ? 17.862 -4.397 -17.526 1.00 98.38 269 ALA A C 1
ATOM 2042 O O . ALA A 1 269 ? 19.036 -4.026 -17.538 1.00 98.38 269 ALA A O 1
ATOM 2043 N N . ALA A 1 270 ? 16.901 -3.751 -16.868 1.00 98.38 270 ALA A N 1
ATOM 2044 C CA . ALA A 1 270 ? 17.088 -2.549 -16.072 1.00 98.38 270 ALA A CA 1
ATOM 2045 C C . ALA A 1 270 ? 17.926 -2.780 -14.800 1.00 98.38 270 ALA A C 1
ATOM 2047 O O . ALA A 1 270 ? 18.101 -3.909 -14.324 1.00 98.38 270 ALA A O 1
ATOM 2048 N N . SER A 1 271 ? 18.441 -1.686 -14.239 1.00 97.12 271 SER A N 1
ATOM 2049 C CA . SER A 1 271 ? 19.183 -1.696 -12.980 1.00 97.12 271 SER A CA 1
ATOM 2050 C C . SER A 1 271 ? 18.235 -1.842 -11.791 1.00 97.12 271 SER A C 1
ATOM 2052 O O . SER A 1 271 ? 17.133 -1.308 -11.789 1.00 97.12 271 SER A O 1
ATOM 2054 N N . ALA A 1 272 ? 18.677 -2.551 -10.753 1.00 95.69 272 ALA A N 1
ATOM 2055 C CA . ALA A 1 272 ? 17.993 -2.592 -9.458 1.00 95.69 272 ALA A CA 1
ATOM 2056 C C . ALA A 1 272 ? 18.674 -1.687 -8.417 1.00 95.69 272 ALA A C 1
ATOM 2058 O O . ALA A 1 272 ? 18.376 -1.797 -7.230 1.00 95.69 272 ALA A O 1
ATOM 2059 N N . GLU A 1 273 ? 19.647 -0.865 -8.820 1.00 94.38 273 GLU A N 1
ATOM 2060 C CA . GLU A 1 273 ? 20.345 0.025 -7.895 1.00 94.38 273 GLU A CA 1
ATOM 2061 C C . GLU A 1 273 ? 19.400 1.140 -7.418 1.00 94.38 273 GLU A C 1
ATOM 2063 O O . GLU A 1 273 ? 18.799 1.819 -8.253 1.00 94.38 273 GLU A O 1
ATOM 2068 N N . PRO A 1 274 ? 19.245 1.346 -6.096 1.00 90.88 274 PRO A N 1
ATOM 2069 C CA . PRO A 1 274 ? 18.436 2.442 -5.581 1.00 90.88 274 PRO A CA 1
ATOM 2070 C C . PRO A 1 274 ? 18.989 3.804 -6.003 1.00 90.88 274 PRO A C 1
ATOM 2072 O O . PRO A 1 274 ? 20.202 4.024 -5.972 1.00 90.88 274 PRO A O 1
ATOM 2075 N N . ASP A 1 275 ? 18.092 4.739 -6.317 1.00 90.06 275 ASP A N 1
ATOM 2076 C CA . ASP A 1 275 ? 18.464 6.132 -6.556 1.00 90.06 275 ASP A CA 1
ATOM 2077 C C . ASP A 1 275 ? 19.093 6.732 -5.277 1.00 90.06 275 ASP A C 1
ATOM 2079 O O . ASP A 1 275 ? 18.517 6.589 -4.189 1.00 90.06 275 ASP A O 1
ATOM 2083 N N . PRO A 1 276 ? 20.270 7.389 -5.366 1.00 87.69 276 PRO A N 1
ATOM 2084 C CA . PRO A 1 276 ? 20.921 8.010 -4.212 1.00 87.69 276 PRO A CA 1
ATOM 2085 C C . PRO A 1 276 ? 20.095 9.132 -3.563 1.00 87.69 276 PRO A C 1
ATOM 2087 O O . PRO A 1 276 ? 20.370 9.499 -2.418 1.00 87.69 276 PRO A O 1
ATOM 2090 N N . GLY A 1 277 ? 19.094 9.671 -4.261 1.00 91.88 277 GLY A N 1
ATOM 2091 C CA . GLY A 1 277 ? 18.174 10.656 -3.721 1.00 91.88 277 GLY A CA 1
ATOM 2092 C C . GLY A 1 277 ? 18.733 12.069 -3.635 1.00 91.88 277 GLY A C 1
ATOM 2093 O O . GLY A 1 277 ? 19.702 12.446 -4.293 1.00 91.88 277 GLY A O 1
ATOM 2094 N N . ASP A 1 278 ? 18.111 12.865 -2.766 1.00 91.62 278 ASP A N 1
ATOM 2095 C CA . ASP A 1 278 ? 18.520 14.243 -2.467 1.00 91.62 278 ASP A CA 1
ATOM 2096 C C . ASP A 1 278 ? 19.598 14.359 -1.372 1.00 91.62 278 ASP A C 1
ATOM 2098 O O . ASP A 1 278 ? 20.035 15.463 -1.044 1.00 91.62 278 ASP A O 1
ATOM 2102 N N . GLY A 1 279 ? 20.019 13.234 -0.785 1.00 91.06 279 GLY A N 1
ATOM 2103 C CA . GLY A 1 279 ? 20.989 13.176 0.313 1.00 91.06 279 GLY A CA 1
ATOM 2104 C C . GLY A 1 279 ? 20.480 13.685 1.670 1.00 91.06 279 GLY A C 1
ATOM 2105 O O . GLY A 1 279 ? 21.194 13.547 2.664 1.00 91.06 279 GLY A O 1
ATOM 2106 N N . ALA A 1 280 ? 19.270 14.247 1.737 1.00 88.69 280 ALA A N 1
ATOM 2107 C CA . ALA A 1 280 ? 18.612 14.665 2.978 1.00 88.69 280 ALA A CA 1
ATOM 2108 C C . ALA A 1 280 ? 17.672 13.576 3.517 1.00 88.69 280 ALA A C 1
ATOM 2110 O O . ALA A 1 280 ? 17.397 13.501 4.715 1.00 88.69 280 ALA A O 1
ATOM 2111 N N . THR A 1 281 ? 17.193 12.706 2.633 1.00 91.06 281 THR A N 1
ATOM 2112 C CA . THR A 1 281 ? 16.262 11.639 2.982 1.00 91.06 281 THR A CA 1
ATOM 2113 C C . THR A 1 281 ? 16.957 10.484 3.721 1.00 91.06 281 THR A C 1
ATOM 2115 O O . THR A 1 281 ? 18.022 10.034 3.289 1.00 91.06 281 THR A O 1
ATOM 2118 N N . PRO A 1 282 ? 16.379 9.962 4.827 1.00 91.19 282 PRO A N 1
ATOM 2119 C CA . PRO A 1 282 ? 16.923 8.793 5.509 1.00 91.19 282 PRO A CA 1
ATOM 2120 C C . PRO A 1 282 ? 17.087 7.592 4.564 1.00 91.19 282 PRO A C 1
ATOM 2122 O O . PRO A 1 282 ? 16.208 7.350 3.735 1.00 91.19 282 PRO A O 1
ATOM 2125 N N . PRO A 1 283 ? 18.171 6.807 4.700 1.00 92.00 283 PRO A N 1
ATOM 2126 C CA . PRO A 1 283 ? 18.420 5.672 3.820 1.00 92.00 283 PRO A CA 1
ATOM 2127 C C . PRO A 1 283 ? 17.360 4.579 4.001 1.00 92.00 283 PRO A C 1
ATOM 2129 O O . PRO A 1 283 ? 16.929 4.303 5.123 1.00 92.00 283 PRO A O 1
ATOM 2132 N N . ASP A 1 284 ? 17.011 3.895 2.908 1.00 95.88 284 ASP A N 1
ATOM 2133 C CA . ASP A 1 284 ? 16.044 2.787 2.896 1.00 95.88 284 ASP A CA 1
ATOM 2134 C C . ASP A 1 284 ? 16.669 1.438 2.467 1.00 95.88 284 ASP A C 1
ATOM 2136 O O . ASP A 1 284 ? 16.313 0.867 1.429 1.00 95.88 284 ASP A O 1
ATOM 2140 N N . PRO A 1 285 ? 17.634 0.903 3.241 1.00 96.69 285 PRO A N 1
ATOM 2141 C CA . PRO A 1 285 ? 18.382 -0.283 2.845 1.00 96.69 285 PRO A CA 1
ATOM 2142 C C . PRO A 1 285 ? 17.514 -1.546 2.863 1.00 96.69 285 PRO A C 1
ATOM 2144 O O . PRO A 1 285 ? 16.627 -1.708 3.703 1.00 96.69 285 PRO A O 1
ATOM 2147 N N . ASP A 1 286 ? 17.854 -2.503 2.002 1.00 98.38 286 ASP A N 1
ATOM 2148 C CA . ASP A 1 286 ? 17.181 -3.804 1.897 1.00 98.38 286 ASP A CA 1
ATOM 2149 C C . ASP A 1 286 ? 17.101 -4.561 3.230 1.00 98.38 286 ASP A C 1
ATOM 2151 O O . ASP A 1 286 ? 16.078 -5.170 3.539 1.00 98.38 286 ASP A O 1
ATOM 2155 N N . ALA A 1 287 ? 18.144 -4.473 4.064 1.00 98.19 287 ALA A N 1
ATOM 2156 C CA . ALA A 1 287 ? 18.157 -5.091 5.389 1.00 98.19 287 ALA A CA 1
ATOM 2157 C C . ALA A 1 287 ? 17.040 -4.545 6.298 1.00 98.19 287 ALA A C 1
ATOM 2159 O O . ALA A 1 287 ? 16.390 -5.314 7.002 1.00 98.19 287 ALA A O 1
ATOM 2160 N N . ALA A 1 288 ? 16.758 -3.237 6.241 1.00 97.88 288 ALA A N 1
ATOM 2161 C CA . ALA A 1 288 ? 15.688 -2.638 7.037 1.00 97.88 288 ALA A CA 1
ATOM 2162 C C . ALA A 1 288 ? 14.302 -3.106 6.569 1.00 97.88 288 ALA A C 1
ATOM 2164 O O . ALA A 1 288 ? 13.420 -3.342 7.400 1.00 97.88 288 ALA A O 1
ATOM 2165 N N . LEU A 1 289 ? 14.113 -3.279 5.254 1.00 98.62 289 LEU A N 1
ATOM 2166 C CA . LEU A 1 289 ? 12.891 -3.859 4.700 1.00 98.62 289 LEU A CA 1
ATOM 2167 C C . LEU A 1 289 ? 12.731 -5.325 5.116 1.00 98.62 289 LEU A C 1
ATOM 2169 O O . LEU A 1 289 ? 11.667 -5.695 5.610 1.00 98.62 289 LEU A O 1
ATOM 2173 N N . ALA A 1 290 ? 13.770 -6.144 4.948 1.00 98.69 290 ALA A N 1
ATOM 2174 C CA . ALA A 1 290 ? 13.741 -7.560 5.301 1.00 98.69 290 ALA A CA 1
ATOM 2175 C C . ALA A 1 290 ? 13.447 -7.762 6.797 1.00 98.69 290 ALA A C 1
ATOM 2177 O O . ALA A 1 290 ? 12.556 -8.535 7.152 1.00 98.69 290 ALA A O 1
ATOM 2178 N N . ASP A 1 291 ? 14.110 -7.002 7.673 1.00 98.44 291 ASP A N 1
ATOM 2179 C CA . ASP A 1 291 ? 13.869 -7.045 9.116 1.00 98.44 291 ASP A CA 1
ATOM 2180 C C . ASP A 1 291 ? 12.433 -6.642 9.469 1.00 98.44 291 ASP A C 1
ATOM 2182 O O . ASP A 1 291 ? 11.803 -7.251 10.337 1.00 98.44 291 ASP A O 1
ATOM 2186 N N . PHE A 1 292 ? 11.895 -5.608 8.815 1.00 98.56 292 PHE A N 1
ATOM 2187 C CA . PHE A 1 292 ? 10.508 -5.196 9.023 1.00 98.56 292 PHE A CA 1
ATOM 2188 C C . PHE A 1 292 ? 9.525 -6.278 8.558 1.00 98.56 292 PHE A C 1
ATOM 2190 O O . PHE A 1 292 ? 8.623 -6.647 9.312 1.00 98.56 292 PHE A O 1
ATOM 2197 N N . ALA A 1 293 ? 9.724 -6.825 7.357 1.00 98.75 293 ALA A N 1
ATOM 2198 C CA . ALA A 1 293 ? 8.885 -7.873 6.785 1.00 98.75 293 ALA A CA 1
ATOM 2199 C C . ALA A 1 293 ? 8.884 -9.143 7.657 1.00 98.75 293 ALA A C 1
ATOM 2201 O O . ALA A 1 293 ? 7.819 -9.690 7.944 1.00 98.75 293 ALA A O 1
ATOM 2202 N N . ALA A 1 294 ? 10.048 -9.556 8.169 1.00 98.44 294 ALA A N 1
ATOM 2203 C CA . ALA A 1 294 ? 10.170 -10.690 9.083 1.00 98.44 294 ALA A CA 1
ATOM 2204 C C . ALA A 1 294 ? 9.387 -10.474 10.391 1.00 98.44 294 ALA A C 1
ATOM 2206 O O . ALA A 1 294 ? 8.681 -11.375 10.846 1.00 98.44 294 ALA A O 1
ATOM 2207 N N . ARG A 1 295 ? 9.444 -9.269 10.981 1.00 97.94 295 ARG A N 1
ATOM 2208 C CA . ARG A 1 295 ? 8.643 -8.931 12.176 1.00 97.94 295 ARG A CA 1
ATOM 2209 C C . ARG A 1 295 ? 7.141 -8.916 11.889 1.00 97.94 295 ARG A C 1
ATOM 2211 O O . ARG A 1 295 ? 6.352 -9.319 12.740 1.00 97.94 295 ARG A O 1
ATOM 2218 N N . ALA A 1 296 ? 6.744 -8.452 10.707 1.00 97.81 296 ALA A N 1
ATOM 2219 C CA . ALA A 1 296 ? 5.346 -8.343 10.301 1.00 97.81 296 ALA A CA 1
ATOM 2220 C C . ALA A 1 296 ? 4.712 -9.673 9.871 1.00 97.81 296 ALA A C 1
ATOM 2222 O O . ALA A 1 296 ? 3.482 -9.773 9.883 1.00 97.81 296 ALA A O 1
ATOM 2223 N N . ALA A 1 297 ? 5.518 -10.692 9.555 1.00 97.06 297 ALA A N 1
ATOM 2224 C CA . ALA A 1 297 ? 5.099 -11.944 8.920 1.00 97.06 297 ALA A CA 1
ATOM 2225 C C . ALA A 1 297 ? 3.867 -12.612 9.558 1.00 97.06 297 ALA A C 1
ATOM 2227 O O . ALA A 1 297 ? 2.984 -13.074 8.843 1.00 97.06 297 ALA A O 1
ATOM 2228 N N . ALA A 1 298 ? 3.752 -12.615 10.891 1.00 94.12 298 ALA A N 1
ATOM 2229 C CA . ALA A 1 298 ? 2.628 -13.247 11.595 1.00 94.12 298 ALA A CA 1
ATOM 2230 C C . ALA A 1 298 ? 1.276 -12.523 11.420 1.00 94.12 298 ALA A C 1
ATOM 2232 O O . ALA A 1 298 ? 0.225 -13.098 11.696 1.00 94.12 298 ALA A O 1
ATOM 2233 N N . THR A 1 299 ? 1.296 -11.256 11.004 1.00 94.25 299 THR A N 1
ATOM 2234 C CA . THR A 1 299 ? 0.096 -10.414 10.832 1.00 94.25 299 THR A CA 1
ATOM 2235 C C . THR A 1 299 ? -0.098 -9.916 9.401 1.00 94.25 299 THR A C 1
ATOM 2237 O O . THR A 1 299 ? -1.149 -9.360 9.077 1.00 94.25 299 THR A O 1
ATOM 2240 N N . TRP A 1 300 ? 0.904 -10.121 8.548 1.00 96.00 300 TRP A N 1
ATOM 2241 C CA . TRP A 1 300 ? 0.901 -9.754 7.141 1.00 96.00 300 TRP A CA 1
ATOM 2242 C C . TRP A 1 300 ? 0.060 -10.722 6.302 1.00 96.00 300 TRP A C 1
ATOM 2244 O O . TRP A 1 300 ? -0.012 -11.915 6.598 1.00 96.00 300 TRP A O 1
ATOM 2254 N N . ALA A 1 301 ? -0.574 -10.195 5.250 1.00 89.81 301 ALA A N 1
ATOM 2255 C CA . ALA A 1 301 ? -1.415 -10.955 4.328 1.00 89.81 301 ALA A CA 1
ATOM 2256 C C . ALA A 1 301 ? -2.502 -11.790 5.048 1.00 89.81 301 ALA A C 1
ATOM 2258 O O . ALA A 1 301 ? -2.742 -12.958 4.721 1.00 89.81 301 ALA A O 1
ATOM 2259 N N . THR A 1 302 ? -3.179 -11.168 6.025 1.00 86.69 302 THR A N 1
ATOM 2260 C CA . THR A 1 302 ? -4.327 -11.731 6.762 1.00 86.69 302 THR A CA 1
ATOM 2261 C C . THR A 1 302 ? -5.603 -10.904 6.545 1.00 86.69 302 THR A C 1
ATOM 2263 O O . THR A 1 302 ? -5.535 -9.693 6.347 1.00 86.69 302 THR A O 1
ATOM 2266 N N . GLY A 1 303 ? -6.779 -11.547 6.575 1.00 86.94 303 GLY A N 1
ATOM 2267 C CA . GLY A 1 303 ? -8.082 -10.886 6.366 1.00 86.94 303 GLY A CA 1
ATOM 2268 C C . GLY A 1 303 ? -8.335 -10.398 4.930 1.00 86.94 303 GLY A C 1
ATOM 2269 O O . GLY A 1 303 ? -7.555 -10.701 4.030 1.00 86.94 303 GLY A O 1
ATOM 2270 N N . SER A 1 304 ? -9.421 -9.653 4.725 1.00 91.00 304 SER A N 1
ATOM 2271 C CA . SER A 1 304 ? -9.773 -9.016 3.448 1.00 91.00 304 SER A CA 1
ATOM 2272 C C . SER A 1 304 ? -8.855 -7.831 3.115 1.00 91.00 304 SER A C 1
ATOM 2274 O O . SER A 1 304 ? -8.255 -7.215 4.004 1.00 91.00 304 SER A O 1
ATOM 2276 N N . ARG A 1 305 ? -8.759 -7.484 1.826 1.00 95.31 305 ARG A N 1
ATOM 2277 C CA . ARG A 1 305 ? -7.999 -6.328 1.317 1.00 95.31 305 ARG A CA 1
ATOM 2278 C C . ARG A 1 305 ? -8.845 -5.051 1.365 1.00 95.31 305 ARG A C 1
ATOM 2280 O O . ARG A 1 305 ? -9.164 -4.464 0.333 1.00 95.31 305 ARG A O 1
ATOM 2287 N N . ASP A 1 306 ? -9.254 -4.640 2.564 1.00 93.19 306 ASP A N 1
ATOM 2288 C CA . ASP A 1 306 ? -10.105 -3.457 2.762 1.00 93.19 306 ASP A CA 1
ATOM 2289 C C . ASP A 1 306 ? -9.420 -2.165 2.289 1.00 93.19 306 ASP A C 1
ATOM 2291 O O . ASP A 1 306 ? -8.288 -1.881 2.676 1.00 93.19 306 ASP A O 1
ATOM 2295 N N . ARG A 1 307 ? -10.133 -1.326 1.525 1.00 92.62 307 ARG A N 1
ATOM 2296 C CA . ARG A 1 307 ? -9.672 0.032 1.189 1.00 92.62 307 ARG A CA 1
ATOM 2297 C C . ARG A 1 307 ? -9.531 0.898 2.442 1.00 92.62 307 ARG A C 1
ATOM 2299 O O . ARG A 1 307 ? -10.446 0.973 3.265 1.00 92.62 307 ARG A O 1
ATOM 2306 N N . ILE A 1 308 ? -8.441 1.661 2.507 1.00 90.31 308 ILE A N 1
ATOM 2307 C CA . ILE A 1 308 ? -8.245 2.752 3.470 1.00 90.31 308 ILE A CA 1
ATOM 2308 C C . ILE A 1 308 ? -8.355 4.088 2.732 1.00 90.31 308 ILE A C 1
ATOM 2310 O O . ILE A 1 308 ? -7.514 4.407 1.900 1.00 90.31 308 ILE A O 1
ATOM 2314 N N . ARG A 1 309 ? -9.402 4.872 3.010 1.00 87.00 309 ARG A N 1
ATOM 2315 C CA . ARG A 1 309 ? -9.661 6.184 2.379 1.00 87.00 309 ARG A CA 1
ATOM 2316 C C . ARG A 1 309 ? -9.014 7.335 3.161 1.00 87.00 309 ARG A C 1
ATOM 2318 O O . ARG A 1 309 ? -9.698 8.252 3.590 1.00 87.00 309 ARG A O 1
ATOM 2325 N N . SER A 1 310 ? -7.721 7.223 3.440 1.00 88.25 310 SER A N 1
ATOM 2326 C CA . SER A 1 310 ? -6.942 8.242 4.152 1.00 88.25 310 SER A CA 1
ATOM 2327 C C . SER A 1 310 ? -5.456 7.995 3.914 1.00 88.25 310 SER A C 1
ATOM 2329 O O . SER A 1 310 ? -5.029 6.837 3.882 1.00 88.25 310 SER A O 1
ATOM 2331 N N . ALA A 1 311 ? -4.660 9.062 3.820 1.00 86.44 311 ALA A N 1
ATOM 2332 C CA . ALA A 1 311 ? -3.200 8.971 3.831 1.00 86.44 311 ALA A CA 1
ATOM 2333 C C . ALA A 1 311 ? -2.628 8.501 5.188 1.00 86.44 311 ALA A C 1
ATOM 2335 O O . ALA A 1 311 ? -1.440 8.163 5.280 1.00 86.44 311 ALA A O 1
ATOM 2336 N N . GLY A 1 312 ? -3.466 8.456 6.231 1.00 91.38 312 GLY A N 1
ATOM 2337 C CA . GLY A 1 312 ? -3.106 8.043 7.581 1.00 91.38 312 GLY A CA 1
ATOM 2338 C C . GLY A 1 312 ? -2.412 9.144 8.397 1.00 91.38 312 GLY A C 1
ATOM 2339 O O . GLY A 1 312 ? -2.397 10.313 8.009 1.00 91.38 312 GLY A O 1
ATOM 2340 N N . PRO A 1 313 ? -1.809 8.791 9.545 1.00 93.75 313 PRO A N 1
ATOM 2341 C CA . PRO A 1 313 ? -1.240 9.772 10.474 1.00 93.75 313 PRO A CA 1
ATOM 2342 C C . PRO A 1 313 ? 0.084 10.378 10.008 1.00 93.75 313 PRO A C 1
ATOM 2344 O O . PRO A 1 313 ? 0.475 11.448 10.480 1.00 93.75 313 PRO A O 1
ATOM 2347 N N . VAL A 1 314 ? 0.775 9.719 9.075 1.00 93.81 314 VAL A N 1
ATOM 2348 C CA . VAL A 1 314 ? 2.023 10.229 8.507 1.00 93.81 314 VAL A CA 1
ATOM 2349 C C . VAL A 1 314 ? 1.685 11.284 7.467 1.00 93.81 314 VAL A C 1
ATOM 2351 O O . VAL A 1 314 ? 1.406 10.955 6.311 1.00 93.81 314 VAL A O 1
ATOM 2354 N N . ARG A 1 315 ? 1.713 12.548 7.896 1.00 88.19 315 ARG A N 1
ATOM 2355 C CA . ARG A 1 315 ? 1.444 13.717 7.052 1.00 88.19 315 ARG A CA 1
ATOM 2356 C C . ARG A 1 315 ? 2.316 13.705 5.798 1.00 88.19 315 ARG A C 1
ATOM 2358 O O . ARG A 1 315 ? 3.463 13.271 5.839 1.00 88.19 315 ARG A O 1
ATOM 2365 N N . SER A 1 316 ? 1.751 14.182 4.695 1.00 89.31 316 SER A N 1
ATOM 2366 C CA . SER A 1 316 ? 2.484 14.376 3.452 1.00 89.31 316 SER A CA 1
ATOM 2367 C C . SER A 1 316 ? 1.985 15.615 2.720 1.00 89.31 316 SER A C 1
ATOM 2369 O O . SER A 1 316 ? 0.785 15.902 2.729 1.00 89.31 316 SER A O 1
ATOM 2371 N N . SER A 1 317 ? 2.898 16.347 2.091 1.00 85.88 317 SER A N 1
ATOM 2372 C CA . SER A 1 317 ? 2.555 17.403 1.143 1.00 85.88 317 SER A CA 1
ATOM 2373 C C . SER A 1 317 ? 1.871 16.779 -0.079 1.00 85.88 317 SER A C 1
ATOM 2375 O O . SER A 1 317 ? 2.409 15.862 -0.695 1.00 85.88 317 SER A O 1
ATOM 2377 N N . ARG A 1 318 ? 0.686 17.281 -0.444 1.00 83.00 318 ARG A N 1
ATOM 2378 C CA . ARG A 1 318 ? -0.016 16.906 -1.682 1.00 83.00 318 ARG A CA 1
ATOM 2379 C C . ARG A 1 318 ? -0.083 18.091 -2.630 1.00 83.00 318 ARG A C 1
ATOM 2381 O O . ARG A 1 318 ? -0.282 19.224 -2.192 1.00 83.00 318 ARG A O 1
ATOM 2388 N N . PHE A 1 319 ? 0.034 17.819 -3.919 1.00 78.31 319 PHE A N 1
ATOM 2389 C CA . PHE A 1 319 ? -0.167 18.810 -4.971 1.00 78.31 319 PHE A CA 1
ATOM 2390 C C . PHE A 1 319 ? -1.643 18.813 -5.385 1.00 78.31 319 PHE A C 1
ATOM 2392 O O . PHE A 1 319 ? -2.297 17.772 -5.333 1.00 78.31 319 PHE A O 1
ATOM 2399 N N . ALA A 1 320 ? -2.183 19.987 -5.705 1.00 65.69 320 ALA A N 1
ATOM 2400 C CA . ALA A 1 320 ? -3.569 20.156 -6.145 1.00 65.69 320 ALA A CA 1
ATOM 2401 C C . ALA A 1 320 ? -3.671 20.120 -7.673 1.00 65.69 320 ALA A C 1
ATOM 2403 O O . ALA A 1 320 ? -2.713 20.594 -8.327 1.00 65.69 320 ALA A O 1
#

=== Feature glossary ===
A reading guide for the features in this record.

Start from the sequence.

  · This is the polypeptide sequence — one letter per residue, N-terminus first. Length ranges from a few dozen residues for small domains to over a thousand for large multi-domain proteins.

Fold it, and you get atomic coordinates and the backbone conformation that goes with them.

  · Structure coordinates are given as an mmCIF _atom_site loop: one row per atom with element, residue name, chain id, sequence number, and x/y/z position in Å. Only the four main-chain atoms per residue are included here; side chains are omitted to keep the record compact.

  · Backbone dihedral angles. Every residue except chain termini has a φ (preceding-C → N → Cα → C) and a ψ (N → Cα → C → next-N). They are reported in degrees following the IUPAC sign convention. Secondary structure is essentially a statement about which (φ, ψ) basin each residue occupies.

  · The SS8 string is DSSP's per-residue secondary-structure call. α-helix (H) means an i→i+4 H-bond ladder; β-strand (E) means the residue participates in a β-sheet; 3₁₀ (G) and π (I) are tighter and wider helices; T/S are turns/bends; '-' is loop.

  · SS3 is a coarse helix/strand/coil call (letters a/b/c) made by the P-SEA algorithm from inter-Cα distances and dihedrals. It is less detailed than DSSP but needs only Cα positions.

Summarize the fold with a handful of shape descriptors and a per-residue structural alphabet.

  · Radius of gyration (Rg) is the root-mean-square distance of Cα atoms from their centroid — a single number for overall size and compactness. A globular domain of N residues has Rg ≈ 2.2·N^0.38 Å; an extended or disordered chain has a much larger Rg. The Cα contact count is the number of residue pairs whose Cα atoms are within 8 Å and are more than four positions apart in sequence — a standard proxy for tertiary packing density. The bounding box is the smallest axis-aligned box enclosing all Cα atoms.

  · The Foldseek 3Di string encodes local tertiary geometry as a 20-letter alphabet — one character per residue — derived from the relative positions of nearby Cα atoms. Unlike the amino-acid sequence, 3Di is a direct function of the 3D structure, so two proteins with the same fold have similar 3Di strings even at low sequence identity.

  · Solvent-accessible surface area (SASA) is the area in Å² traced out by the centre of a 1.4 Å probe sphere (a water molecule) rolled over the protein's van der Waals surface (Shrake–Rupley / Lee–Richards construction). Buried residues have near-zero SASA; fully exposed residues can exceed 200 Å². The total SASA scales roughly with the number of surface residues.

Ask how reliable the model is.

  · pLDDT (predicted Local Distance Difference Test) is A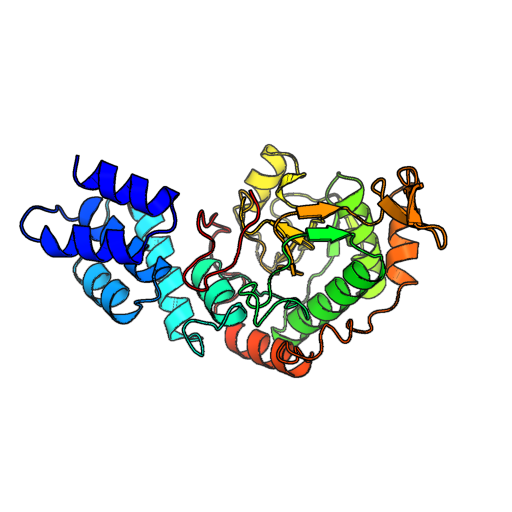lphaFold's per-residue confidence score, ranging from 0 to 100. Values above 90 indicate high confidence (typically well-packed cores); 70–90 is confident; 50–70 low confidence; below 50 usually means the region is disordered or the prediction is unreliable there. AlphaFold stores pLDDT in the mmCIF B-factor column.

  · B-factor (Debye–Waller factor) reflects atomic displacement in the crystal lattice. It is an experimental observable (units Å²), not a prediction; low values mean the atom is pinned down, high values mean it moves or is heterogeneous across the crystal.

  · Predicted Aligned Error (PAE) is an AlphaFold confidence matrix: entry (i, j) is the expected error in the position of residue j, in ångströms, when the prediction is superimposed on the true structure at residue i. Low PAE within a block of residues means that block is internally rigid and well-predicted; high PAE between two blocks means their relative placement is uncertain even if each block individually is confident.

Place it in context: what it resembles, what it is annotated as, and how it looks.

  · Nearest PDB neighbors are the top structural matches found by Foldseek when searching this structure against the entire Protein Data Bank. Each hit reports a TM-score (0 to 1; >0.5 almost always implies the same fold) and an E-value. These are *structural* homologs — they may share no detectable sequence similarity.

  · Functional annotations link the protein to curated databases. InterPro entries identify conserved domains and families by matching the sequence against member-database signatures (Pfam, PROSITE, CDD, …). Gene Ontology (GO) terms describe molecular function, biological process, and cellular component in a controlled vocabulary. CATH places the structure in a hierarchical fold classification (Class/Architecture/Topology/Homologous-superfamily). The organism is the source species.

  · Three diagnostic plots accompany the record. The Cα contact map visualizes the tertiary structure as a 2D adjacency matrix (8 Å cutoff, sequence-local contacts suppressed). The Ramachandran plot shows the distribution of backbone (φ, ψ) torsions, with points in the α and β basins reflecting secondary structure content. The PAE plot shows AlphaFold's inter-residue confidence as a color matrix.

  · Six rendered views show the 3D structure from the faces of a cube — i.e. along ±x, ±y, ±z. Rendering representation is drawn randomly per protein from cartoon (secondary-structure ribbons), sticks (backbone bonds), or molecular surface; coloring is either N→C rainbow (blue at the N-terminus through red at the C-terminus) or one color per chain.